Protein AF-A0A7J9Y4W7-F1 (afdb_monomer)

Solvent-accessible surface area (backbone atoms only — not comparable to full-atom values): 13063 Å² total; per-residue (Å²): 140,79,85,78,78,77,80,88,77,82,80,76,48,41,78,74,40,78,48,77,46,80,39,96,91,46,51,30,34,43,34,32,20,24,47,71,90,78,91,45,65,48,64,64,36,58,52,50,50,68,47,46,53,70,55,62,77,76,51,49,23,34,38,35,28,45,68,55,55,28,33,27,68,57,57,50,42,61,42,86,77,53,83,62,46,74,62,24,55,53,55,9,74,73,47,72,57,63,87,91,45,57,64,42,40,46,32,49,54,28,30,51,32,37,72,72,61,32,66,71,45,43,51,52,8,53,49,39,31,62,65,30,45,85,75,72,45,77,62,34,32,46,69,61,50,29,61,70,56,67,50,46,43,60,64,41,91,91,38,64,61,26,34,37,57,60,76,50,59,67,57,31,40,54,49,22,45,53,34,18,67,73,61,75,45,19,20,30,32,35,46,71,38,96,89,46,67,48,70,54,30,64,20,82,89,35,73,54,64,67,58,54,49,47,75,42,52,87,27,84,41,66,70,80,88,59,37,23,59,32,33,40,37,31,77,108

Mean predicted aligned error: 6.15 Å

Nearest PDB structures (foldseek):
  8g8p-assembly1_AAA  TM=5.430E-01  e=2.873E-06  Archaeoglobus fulgidus DSM 4304
  4rth-assembly1_A  TM=5.241E-01  e=1.338E+00  Zea mays
  9dt6-assembly3_E  TM=4.285E-01  e=8.604E-01  Klebsiella pneumoniae
  4u4j-assembly1_A  TM=7.052E-01  e=2.676E+00  Salmonella enterica subsp. enterica serovar Typhimurium str. LT2
  4u59-assembly1_A  TM=4.525E-01  e=1.833E+00  Salmonella enterica subsp. enterica serovar Typhimurium

Radius of gyration: 18.98 Å; Cα contacts (8 Å, |Δi|>4): 425; chains: 1; bounding box: 51×40×49 Å

Foldseek 3Di:
DDPPPDDDDDDAKDFPDWDWDQFPNFIKTKTFMFGDDQQAAAQVLVVCCSHCPCVVVVAFAKEFEQQCVCRNHRVKDQLVPQDQDPVLCVLLCVDDADPPRSFSVPSSLSSQLCVVQHDVLQVQLSVQQVVCVVVVDPDSNCVSSDQQRVVKDACDPPRNSMIRGGDDLVRQQVSQQVSCVSNVGKYWHWHADQVFIDTSDIYPPHDDRVVVRRVCVNPQCDDDPSRRRMIGMDTD

pLDDT: mean 88.33, std 13.96, range [31.05, 98.62]

Structure (mmCIF, N/CA/C/O backbone):
data_AF-A0A7J9Y4W7-F1
#
_entry.id   AF-A0A7J9Y4W7-F1
#
loop_
_atom_site.group_PDB
_atom_site.id
_atom_site.type_symbol
_atom_site.label_atom_id
_atom_site.label_alt_id
_atom_site.label_comp_id
_atom_site.label_asym_id
_atom_site.label_entity_id
_atom_site.label_seq_id
_atom_site.pdbx_PDB_ins_code
_atom_site.Cartn_x
_atom_site.Cartn_y
_atom_site.Cartn_z
_atom_site.occupancy
_atom_site.B_iso_or_equiv
_atom_site.auth_seq_id
_atom_site.auth_comp_id
_atom_site.auth_asym_id
_atom_site.auth_atom_id
_atom_site.pdbx_PDB_model_num
ATOM 1 N N . MET A 1 1 ? -6.803 -25.682 -16.585 1.00 33.66 1 MET A N 1
ATOM 2 C CA . MET A 1 1 ? -7.891 -25.134 -15.754 1.00 33.66 1 MET A CA 1
ATOM 3 C C . MET A 1 1 ? -7.820 -25.874 -14.433 1.00 33.66 1 MET A C 1
ATOM 5 O O . MET A 1 1 ? -8.354 -26.967 -14.345 1.00 33.66 1 MET A O 1
ATOM 9 N N . ALA A 1 2 ? -7.020 -25.380 -13.490 1.00 31.05 2 ALA A N 1
ATOM 10 C CA . ALA A 1 2 ? -6.957 -25.942 -12.146 1.00 31.05 2 ALA A CA 1
ATOM 11 C C . ALA A 1 2 ? -7.699 -24.960 -11.241 1.00 31.05 2 ALA A C 1
ATOM 13 O O . ALA A 1 2 ? -7.221 -23.848 -11.031 1.00 31.05 2 ALA A O 1
ATOM 14 N N . GLU A 1 3 ? -8.896 -25.344 -10.802 1.00 37.50 3 GLU A N 1
ATOM 15 C CA . GLU A 1 3 ? -9.561 -24.714 -9.665 1.00 37.50 3 GLU A CA 1
ATOM 16 C C . GLU A 1 3 ? -8.629 -24.849 -8.462 1.00 37.50 3 GLU A C 1
ATOM 18 O O . GLU A 1 3 ? -8.345 -25.953 -7.999 1.00 37.50 3 GLU A O 1
ATOM 23 N N . GLN A 1 4 ? -8.098 -23.724 -7.987 1.00 33.16 4 GLN A N 1
ATOM 24 C CA . GLN A 1 4 ? -7.500 -23.671 -6.664 1.00 33.16 4 GLN A CA 1
ATOM 25 C C . GLN A 1 4 ? -8.647 -23.595 -5.662 1.00 33.16 4 GLN A C 1
ATOM 27 O O . GLN A 1 4 ? -9.209 -22.532 -5.409 1.00 33.16 4 GLN A O 1
ATOM 32 N N . THR A 1 5 ? -9.020 -24.755 -5.133 1.00 39.03 5 THR A N 1
ATOM 33 C CA . THR A 1 5 ? -9.876 -24.877 -3.958 1.00 39.03 5 THR A CA 1
ATOM 34 C C . THR A 1 5 ? -9.147 -24.225 -2.787 1.00 39.03 5 THR A C 1
ATOM 36 O O . THR A 1 5 ? -8.178 -24.779 -2.273 1.00 39.03 5 THR A O 1
ATOM 39 N N . VAL A 1 6 ? -9.571 -23.021 -2.399 1.00 41.47 6 VAL A N 1
ATOM 40 C CA . VAL A 1 6 ? -9.067 -22.363 -1.192 1.00 41.47 6 VAL A CA 1
ATOM 41 C C . VAL A 1 6 ? -9.741 -23.024 0.005 1.00 41.47 6 VAL A C 1
ATOM 43 O O . VAL A 1 6 ? -10.939 -22.873 0.242 1.00 41.47 6 VAL A O 1
ATOM 46 N N . GLU A 1 7 ? -8.941 -23.815 0.705 1.00 34.06 7 GLU A N 1
ATOM 47 C CA . GLU A 1 7 ? -9.205 -24.430 1.998 1.00 34.06 7 GLU A CA 1
ATOM 48 C C . GLU A 1 7 ? -9.687 -23.365 3.002 1.00 34.06 7 GLU A C 1
ATOM 50 O O . GLU A 1 7 ? -8.986 -22.395 3.292 1.00 34.06 7 GLU A O 1
ATOM 55 N N . GLN A 1 8 ? -10.924 -23.505 3.488 1.00 37.44 8 GLN A N 1
ATOM 56 C CA . GLN A 1 8 ? -11.475 -22.649 4.540 1.00 37.44 8 GLN A CA 1
ATOM 57 C C . GLN A 1 8 ? -10.869 -23.050 5.891 1.00 37.44 8 GLN A C 1
ATOM 59 O O . GLN A 1 8 ? -11.115 -24.153 6.375 1.00 37.44 8 GLN A O 1
ATOM 64 N N . ALA A 1 9 ? -10.117 -22.136 6.505 1.00 38.88 9 ALA A N 1
ATOM 65 C CA . ALA A 1 9 ? -9.562 -22.247 7.858 1.00 38.88 9 ALA A CA 1
ATOM 66 C C . ALA A 1 9 ? -9.968 -21.001 8.702 1.00 38.88 9 ALA A C 1
ATOM 68 O O . ALA A 1 9 ? -10.483 -20.038 8.130 1.00 38.88 9 ALA A O 1
ATOM 69 N N . PRO A 1 10 ? -9.843 -21.040 10.045 1.00 43.59 10 PRO A N 1
ATOM 70 C CA . PRO A 1 10 ? -10.876 -20.725 11.043 1.00 43.59 10 PRO A CA 1
ATOM 71 C C . PRO A 1 10 ? -11.004 -19.224 11.399 1.00 43.59 10 PRO A C 1
ATOM 73 O O . PRO A 1 10 ? -10.082 -18.460 11.157 1.00 43.59 10 PRO A O 1
ATOM 76 N N . ASP A 1 11 ? -12.161 -18.835 11.959 1.00 51.28 11 ASP A N 1
ATOM 77 C CA . ASP A 1 11 ? -12.545 -17.536 12.564 1.00 51.28 11 ASP A CA 1
ATOM 78 C C . ASP A 1 11 ? -12.019 -16.249 11.887 1.00 51.28 11 ASP A C 1
ATOM 80 O O . ASP A 1 11 ? -10.907 -15.777 12.092 1.00 51.28 11 ASP A O 1
ATOM 84 N N . LYS A 1 12 ? -12.889 -15.656 11.055 1.00 76.25 12 LYS A N 1
ATOM 85 C CA . LYS A 1 12 ? -12.560 -14.732 9.953 1.00 76.25 12 LYS A CA 1
ATOM 86 C C . LYS A 1 12 ? -11.868 -13.408 10.311 1.00 76.25 12 LYS A C 1
ATOM 88 O O . LYS A 1 12 ? -11.383 -12.773 9.385 1.00 76.25 12 LYS A O 1
ATOM 93 N N . TYR A 1 13 ? -11.847 -12.954 11.559 1.00 88.06 13 TYR A N 1
ATOM 94 C CA . TYR A 1 13 ? -11.219 -11.688 11.961 1.00 88.06 13 TYR A CA 1
ATOM 95 C C . TYR A 1 13 ? -10.844 -11.749 13.446 1.00 88.06 13 TYR A C 1
ATOM 97 O O . TYR A 1 13 ? -11.665 -12.168 14.259 1.00 88.06 13 TYR A O 1
ATOM 105 N N . GLU A 1 14 ? -9.640 -11.309 13.811 1.00 90.81 14 GLU A N 1
ATOM 106 C CA . GLU A 1 14 ? -9.152 -11.331 15.199 1.00 90.81 14 GLU A CA 1
ATOM 107 C C . GLU A 1 14 ? -8.424 -10.025 15.532 1.00 90.81 14 GLU A C 1
ATOM 109 O O . GLU A 1 14 ? -7.560 -9.589 14.774 1.00 90.81 14 GLU A O 1
ATOM 114 N N . ILE A 1 15 ? -8.724 -9.401 16.675 1.00 91.50 15 ILE A N 1
ATOM 115 C CA . ILE A 1 15 ? -7.919 -8.276 17.173 1.00 91.50 15 ILE A CA 1
ATOM 116 C C . ILE A 1 15 ? -6.582 -8.836 17.666 1.00 91.50 15 ILE A C 1
ATOM 118 O O . ILE A 1 15 ? -6.502 -9.432 18.736 1.00 91.50 15 ILE A O 1
ATOM 122 N N . ALA A 1 16 ? -5.530 -8.636 16.877 1.00 90.00 16 ALA A N 1
ATOM 123 C CA . ALA A 1 16 ? -4.189 -9.140 17.164 1.00 90.00 16 ALA A CA 1
ATOM 124 C C . ALA A 1 16 ? -3.388 -8.208 18.082 1.00 90.00 16 ALA A C 1
ATOM 126 O O . ALA A 1 16 ? -2.464 -8.646 18.766 1.00 90.00 16 ALA A O 1
ATOM 127 N N . LEU A 1 17 ? -3.719 -6.916 18.083 1.00 90.62 17 LEU A N 1
ATOM 128 C CA . LEU A 1 17 ? -3.085 -5.914 18.930 1.00 90.62 17 LEU A CA 1
ATOM 129 C C . LEU A 1 17 ? -4.121 -4.872 19.324 1.00 90.62 17 LEU A C 1
ATOM 131 O O . LEU A 1 17 ? -4.858 -4.378 18.473 1.00 90.62 17 LEU A O 1
ATOM 135 N N . HIS A 1 18 ? -4.130 -4.505 20.599 1.00 93.50 18 HIS A N 1
ATOM 136 C CA . HIS A 1 18 ? -4.909 -3.393 21.122 1.00 93.50 18 HIS A CA 1
ATOM 137 C C . HIS A 1 18 ? -4.104 -2.741 22.233 1.00 93.50 18 HIS A C 1
ATOM 139 O O . HIS A 1 18 ? -4.002 -3.274 23.335 1.00 93.50 18 HIS A O 1
ATOM 145 N N . GLU A 1 19 ? -3.483 -1.609 21.934 1.00 94.31 19 GLU A N 1
ATOM 146 C CA . GLU A 1 19 ? -2.585 -0.964 22.884 1.00 94.31 19 GLU A CA 1
ATOM 147 C C . GLU A 1 19 ? -2.593 0.551 22.755 1.00 94.31 19 GLU A C 1
ATOM 149 O O . GLU A 1 19 ? -3.051 1.123 21.761 1.00 94.31 19 GLU A O 1
ATOM 154 N N . THR A 1 20 ? -2.041 1.179 23.783 1.00 95.31 20 THR A N 1
ATOM 155 C CA . THR A 1 20 ? -1.810 2.612 23.840 1.00 95.31 20 THR A CA 1
ATOM 156 C C . THR A 1 20 ? -0.328 2.888 23.622 1.00 95.31 20 THR A C 1
ATOM 158 O O . THR A 1 20 ? 0.523 2.312 24.298 1.00 95.31 20 THR A O 1
ATOM 161 N N . VAL A 1 21 ? -0.014 3.791 22.698 1.00 93.81 21 VAL A N 1
ATOM 162 C CA . VAL A 1 21 ? 1.345 4.201 22.353 1.00 93.81 21 VAL A CA 1
ATOM 163 C C . VAL A 1 21 ? 1.522 5.703 22.527 1.00 93.81 21 VAL A C 1
ATOM 165 O O . VAL A 1 21 ? 0.658 6.504 22.174 1.00 93.81 21 VAL A O 1
ATOM 168 N N . THR A 1 22 ? 2.687 6.097 23.035 1.00 94.31 22 THR A N 1
ATOM 169 C CA . THR A 1 22 ? 3.109 7.500 23.070 1.00 94.31 22 THR A CA 1
ATOM 170 C C . THR A 1 22 ? 4.036 7.773 21.890 1.00 94.31 22 THR A C 1
ATOM 172 O O . THR A 1 22 ? 5.110 7.170 21.773 1.00 94.31 22 THR A O 1
ATOM 175 N N . ARG A 1 23 ? 3.615 8.666 20.993 1.00 89.94 23 ARG A N 1
ATOM 176 C CA . ARG A 1 23 ? 4.317 9.022 19.749 1.00 89.94 23 ARG A CA 1
ATOM 177 C C . ARG A 1 23 ? 4.089 10.499 19.441 1.00 89.94 23 ARG A C 1
ATOM 179 O O . ARG A 1 23 ? 3.036 11.034 19.756 1.00 89.94 23 ARG A O 1
ATOM 186 N N . GLY A 1 24 ? 5.085 11.193 18.887 1.00 74.88 24 GLY A N 1
ATOM 187 C CA . GLY A 1 24 ? 4.927 12.599 18.471 1.00 74.88 24 GLY A CA 1
ATOM 188 C C . GLY A 1 24 ? 4.475 13.584 19.567 1.00 74.88 24 GLY A C 1
ATOM 189 O O . GLY A 1 24 ? 3.959 14.648 19.245 1.00 74.88 24 GLY A O 1
ATOM 190 N N . GLY A 1 25 ? 4.639 13.246 20.853 1.00 82.88 25 GLY A N 1
ATOM 191 C CA . GLY A 1 25 ? 4.158 14.055 21.983 1.00 82.88 25 GLY A CA 1
ATOM 192 C C . GLY A 1 25 ? 2.676 13.867 22.342 1.00 82.88 25 GLY A C 1
ATOM 193 O O . GLY A 1 25 ? 2.190 14.567 23.226 1.00 82.88 25 GLY A O 1
ATOM 194 N N . GLY A 1 26 ? 1.974 12.936 21.689 1.00 88.81 26 GLY A N 1
ATOM 195 C CA . GLY A 1 26 ? 0.601 12.542 22.001 1.00 88.81 26 GLY A CA 1
ATOM 196 C C . GLY A 1 26 ? 0.492 11.084 22.446 1.00 88.81 26 GLY A C 1
ATOM 197 O O . GLY A 1 26 ? 1.418 10.287 22.269 1.00 88.81 26 GLY A O 1
ATOM 198 N N . GLU A 1 27 ? -0.658 10.748 23.021 1.00 94.88 27 GLU A N 1
ATOM 199 C CA . GLU A 1 27 ? -1.034 9.385 23.382 1.00 94.88 27 GLU A CA 1
ATOM 200 C C . GLU A 1 27 ? -2.139 8.902 22.439 1.00 94.88 27 GLU A C 1
ATOM 202 O O . GLU A 1 27 ? -3.120 9.606 22.185 1.00 94.88 27 GLU A O 1
ATOM 207 N N . PHE A 1 28 ? -1.941 7.718 21.872 1.00 95.44 28 PHE A N 1
ATOM 208 C CA . PHE A 1 28 ? -2.812 7.156 20.854 1.00 95.44 28 PHE A CA 1
ATOM 209 C C . PHE A 1 28 ? -3.127 5.710 21.173 1.00 95.44 28 PHE A C 1
ATOM 211 O O . PHE A 1 28 ? -2.254 4.963 21.603 1.00 95.44 28 PHE A O 1
ATOM 218 N N . GLN A 1 29 ? -4.341 5.290 20.861 1.00 95.38 29 GLN A N 1
ATOM 219 C CA . GLN A 1 29 ? -4.706 3.890 20.830 1.00 95.38 29 GLN A CA 1
ATOM 220 C C . GLN A 1 29 ? -4.647 3.371 19.397 1.00 95.38 29 GLN A C 1
ATOM 222 O O . GLN A 1 29 ? -5.166 4.008 18.474 1.00 95.38 29 GLN A O 1
ATOM 227 N N . ARG A 1 30 ? -4.040 2.197 19.223 1.00 95.25 30 ARG A N 1
ATOM 228 C CA . ARG A 1 30 ? -4.022 1.470 17.954 1.00 95.25 30 ARG A CA 1
ATOM 229 C C . ARG A 1 30 ? -4.574 0.066 18.132 1.00 95.25 30 ARG A C 1
ATOM 231 O O . ARG A 1 30 ? -4.250 -0.629 19.095 1.00 95.25 30 ARG A O 1
ATOM 238 N N . ILE A 1 31 ? -5.413 -0.325 17.184 1.00 95.81 31 ILE A N 1
ATOM 239 C CA . ILE A 1 31 ? -6.065 -1.627 17.123 1.00 95.81 31 ILE A CA 1
ATOM 240 C C . ILE A 1 31 ? -5.704 -2.244 15.782 1.00 95.81 31 ILE A C 1
ATOM 242 O O . ILE A 1 31 ? -5.967 -1.636 14.746 1.00 95.81 31 ILE A O 1
ATOM 246 N N . MET A 1 32 ? -5.104 -3.429 15.799 1.00 94.94 32 MET A N 1
ATOM 247 C CA . MET A 1 32 ? -4.686 -4.160 14.603 1.00 94.94 32 MET A CA 1
ATOM 248 C C . MET A 1 32 ? -5.539 -5.411 14.473 1.00 94.94 32 MET A C 1
ATOM 250 O O . MET A 1 32 ? -5.634 -6.194 15.421 1.00 94.94 32 MET A O 1
ATOM 254 N N . VAL A 1 33 ? -6.132 -5.621 13.302 1.00 94.44 33 VAL A N 1
ATOM 255 C CA . VAL A 1 33 ? -7.026 -6.755 13.069 1.00 94.44 33 VAL A CA 1
ATOM 256 C C . VAL A 1 33 ? -6.404 -7.694 12.060 1.00 94.44 33 VAL A C 1
ATOM 258 O O . VAL A 1 33 ? -6.120 -7.307 10.926 1.00 94.44 33 VAL A O 1
ATOM 261 N N . LYS A 1 34 ? -6.219 -8.940 12.483 1.00 92.31 34 LYS A N 1
ATOM 262 C CA . LYS A 1 34 ? -5.785 -10.038 11.642 1.00 92.31 34 LYS A CA 1
ATOM 263 C C . LYS A 1 34 ? -6.932 -10.488 10.751 1.00 92.31 34 LYS A C 1
ATOM 265 O O . LYS A 1 34 ? -8.060 -10.649 11.218 1.00 92.31 34 LYS A O 1
ATOM 270 N N . THR A 1 35 ? -6.636 -10.704 9.475 1.00 90.62 35 THR A N 1
ATOM 271 C CA . THR A 1 35 ? -7.616 -11.134 8.473 1.00 90.62 35 THR A CA 1
ATOM 272 C C . THR A 1 35 ? -7.107 -12.345 7.686 1.00 90.62 35 THR A C 1
ATOM 274 O O . THR A 1 35 ? -5.898 -12.558 7.585 1.00 90.62 35 THR A O 1
ATOM 277 N N . PRO A 1 36 ? -8.004 -13.101 7.034 1.00 87.56 36 PRO A N 1
ATOM 278 C CA . PRO A 1 36 ? -7.655 -13.993 5.945 1.00 87.56 36 PRO A CA 1
ATOM 279 C C . PRO A 1 36 ? -6.971 -13.246 4.801 1.00 87.56 36 PRO A C 1
ATOM 281 O O . PRO A 1 36 ? -7.087 -12.023 4.661 1.00 87.56 36 PRO A O 1
ATOM 284 N N . TRP A 1 37 ? -6.308 -14.006 3.935 1.00 86.50 37 TRP A N 1
ATOM 285 C CA . TRP A 1 37 ? -5.801 -13.484 2.676 1.00 86.50 37 TRP A CA 1
ATOM 286 C C . TRP A 1 37 ? -6.946 -13.188 1.710 1.00 86.50 37 TRP A C 1
ATOM 288 O O . TRP A 1 37 ? -7.825 -14.019 1.484 1.00 86.50 37 TRP A O 1
ATOM 298 N N . PHE A 1 38 ? -6.894 -12.014 1.090 1.00 88.25 38 PHE A N 1
ATOM 299 C CA . PHE A 1 38 ? -7.812 -11.628 0.027 1.00 88.25 38 PHE A CA 1
ATOM 300 C C . PHE A 1 38 ? -7.152 -11.911 -1.317 1.00 88.25 38 PHE A C 1
ATOM 302 O O . PHE A 1 38 ? -6.003 -11.542 -1.520 1.00 88.25 38 PHE A O 1
ATOM 309 N N . THR A 1 39 ? -7.859 -12.553 -2.243 1.00 85.75 39 THR A N 1
ATOM 310 C CA . THR A 1 39 ? -7.318 -12.919 -3.568 1.00 85.75 39 THR A CA 1
ATOM 311 C C . THR A 1 39 ? -8.054 -12.249 -4.725 1.00 85.75 39 THR A C 1
ATOM 313 O O . THR A 1 39 ? -7.726 -12.479 -5.887 1.00 85.75 39 THR A O 1
ATOM 316 N N . GLY A 1 40 ? -9.027 -11.389 -4.429 1.00 89.19 40 GLY A N 1
ATOM 317 C CA . GLY A 1 40 ? -9.808 -10.691 -5.438 1.00 89.19 40 GLY A CA 1
ATOM 318 C C . GLY A 1 40 ? -10.636 -9.545 -4.862 1.00 89.19 40 GLY A C 1
ATOM 319 O O . GLY A 1 40 ? -10.489 -9.209 -3.682 1.00 89.19 40 GLY A O 1
ATOM 320 N N . PRO A 1 41 ? -11.501 -8.946 -5.698 1.00 93.88 41 PRO A N 1
ATOM 321 C CA . PRO A 1 41 ? -12.357 -7.846 -5.286 1.00 93.88 41 PRO A CA 1
ATOM 322 C C . PRO A 1 41 ? -13.220 -8.207 -4.071 1.00 93.88 41 PRO A C 1
ATOM 324 O O . PRO A 1 41 ? -13.797 -9.292 -4.015 1.00 93.88 41 PRO A O 1
ATOM 327 N N . THR A 1 42 ? -13.321 -7.289 -3.113 1.00 94.25 42 THR A N 1
ATOM 328 C CA . THR A 1 42 ? -14.095 -7.437 -1.875 1.00 94.25 42 THR A CA 1
ATOM 329 C C . THR A 1 42 ? -14.656 -6.083 -1.446 1.00 94.25 42 THR A C 1
ATOM 331 O O . THR A 1 42 ? -14.074 -5.044 -1.762 1.00 94.25 42 THR A O 1
ATOM 334 N N . ASP A 1 43 ? -15.758 -6.071 -0.694 1.00 96.06 43 ASP A N 1
ATOM 335 C CA . ASP A 1 43 ? -16.252 -4.830 -0.098 1.00 96.06 43 ASP A CA 1
ATOM 336 C C . ASP A 1 43 ? -15.369 -4.439 1.097 1.00 96.06 43 ASP A C 1
ATOM 338 O O . ASP A 1 43 ? -15.376 -5.080 2.147 1.00 96.06 43 ASP A O 1
ATOM 342 N N . LEU A 1 44 ? -14.572 -3.384 0.924 1.00 97.44 44 LEU A N 1
ATOM 343 C CA . LEU A 1 44 ? -13.651 -2.898 1.950 1.00 97.44 44 LEU A CA 1
ATOM 344 C C . LEU A 1 44 ? -14.372 -2.344 3.191 1.00 97.44 44 LEU A C 1
ATOM 346 O O . LEU A 1 44 ? -13.816 -2.410 4.287 1.00 97.44 44 LEU A O 1
ATOM 350 N N . ALA A 1 45 ? -15.592 -1.817 3.044 1.00 97.56 45 ALA A N 1
ATOM 351 C CA . ALA A 1 45 ? -16.381 -1.352 4.180 1.00 97.56 45 ALA A CA 1
ATOM 352 C C . ALA A 1 45 ? -16.885 -2.540 5.004 1.00 97.56 45 ALA A C 1
ATOM 354 O O . ALA A 1 45 ? -16.805 -2.506 6.229 1.00 97.56 45 ALA A O 1
ATOM 355 N N . GLU A 1 46 ? -17.318 -3.619 4.345 1.00 96.06 46 GLU A N 1
ATOM 356 C CA . GLU A 1 46 ? -17.687 -4.866 5.025 1.00 96.06 46 GLU A CA 1
ATOM 357 C C . GLU A 1 46 ? -16.481 -5.489 5.746 1.00 96.06 46 GLU A C 1
ATOM 359 O O . GLU A 1 46 ? -16.597 -5.915 6.893 1.00 96.06 46 GLU A O 1
ATOM 364 N N . VAL A 1 47 ? -15.300 -5.479 5.118 1.00 95.94 47 VAL A N 1
ATOM 365 C CA . VAL A 1 47 ? -14.050 -5.957 5.732 1.00 95.94 47 VAL A CA 1
ATOM 366 C C . VAL A 1 47 ? -13.729 -5.190 7.019 1.00 95.94 47 VAL A C 1
ATOM 368 O O . VAL A 1 47 ? -13.439 -5.813 8.040 1.00 95.94 47 VAL A O 1
ATOM 371 N N . LEU A 1 48 ? -13.810 -3.856 6.996 1.00 97.19 48 LEU A N 1
ATOM 372 C CA . LEU A 1 48 ? -13.604 -3.029 8.189 1.00 97.19 48 LEU A CA 1
ATOM 373 C C . LEU A 1 48 ? -14.695 -3.250 9.240 1.00 97.19 48 LEU A C 1
ATOM 375 O O . LEU A 1 48 ? -14.381 -3.366 10.421 1.00 97.19 48 LEU A O 1
ATOM 379 N N . GLN A 1 49 ? -15.959 -3.346 8.830 1.00 96.12 49 GLN A N 1
ATOM 380 C CA . GLN A 1 49 ? -17.083 -3.562 9.741 1.00 96.12 49 GLN A CA 1
ATOM 381 C C . GLN A 1 49 ? -16.986 -4.912 10.463 1.00 96.12 49 GLN A C 1
ATOM 383 O O . GLN A 1 49 ? -17.217 -4.969 11.672 1.00 96.12 49 GLN A O 1
ATOM 388 N N . ASN A 1 50 ? -16.623 -5.973 9.740 1.00 94.50 50 ASN A N 1
ATOM 389 C CA . ASN A 1 50 ? -16.425 -7.312 10.291 1.00 94.50 50 ASN A CA 1
ATOM 390 C C . ASN A 1 50 ? -15.196 -7.377 11.202 1.00 94.50 50 ASN A C 1
ATOM 392 O O . ASN A 1 50 ? -15.226 -8.071 12.214 1.00 94.50 50 ASN A O 1
ATOM 396 N N . GLY A 1 51 ? -14.127 -6.658 10.849 1.00 94.56 51 GLY A N 1
ATOM 397 C CA . GLY A 1 51 ? -12.881 -6.665 11.605 1.00 94.56 51 GLY A CA 1
ATOM 398 C C . GLY A 1 51 ? -12.894 -5.813 12.872 1.00 94.56 51 GLY A C 1
ATOM 399 O O . GLY A 1 51 ? -12.310 -6.204 13.877 1.00 94.56 51 GLY A O 1
ATOM 400 N N . LEU A 1 52 ? -13.541 -4.647 12.830 1.00 95.44 52 LEU A N 1
ATOM 401 C CA . LEU A 1 52 ? -13.499 -3.662 13.916 1.00 95.44 52 LEU A CA 1
ATOM 402 C C . LEU A 1 52 ? -14.761 -3.657 14.781 1.00 95.44 52 LEU A C 1
ATOM 404 O O . LEU A 1 52 ? -14.688 -3.252 15.938 1.00 95.44 52 LEU A O 1
ATOM 408 N N . GLY A 1 53 ? -15.909 -4.101 14.259 1.00 92.25 53 GLY A N 1
ATOM 409 C CA . GLY A 1 53 ? -17.138 -4.259 15.038 1.00 92.25 53 GLY A CA 1
ATOM 410 C C . GLY A 1 53 ? -17.488 -3.030 15.888 1.00 92.25 53 GLY 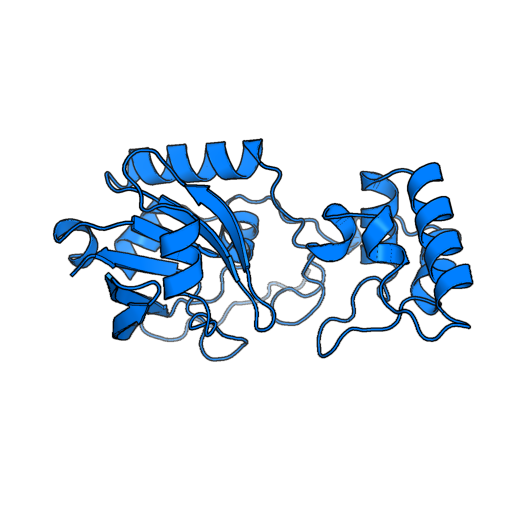A C 1
ATOM 411 O O . GLY A 1 53 ? -17.716 -1.938 15.364 1.00 92.25 53 GLY A O 1
ATOM 412 N N . ASP A 1 54 ? -17.531 -3.216 17.210 1.00 91.38 54 ASP A N 1
ATOM 413 C CA . ASP A 1 54 ? -17.879 -2.170 18.178 1.00 91.38 54 ASP A CA 1
ATOM 414 C C . ASP A 1 54 ? -16.804 -1.085 18.347 1.00 91.38 54 ASP A C 1
ATOM 416 O O . ASP A 1 54 ? -17.136 0.029 18.755 1.00 91.38 54 ASP A O 1
ATOM 420 N N . GLU A 1 55 ? -15.547 -1.337 17.969 1.00 93.81 55 GLU A N 1
ATOM 421 C CA . GLU A 1 55 ? -14.476 -0.335 18.074 1.00 93.81 55 GLU A CA 1
ATOM 422 C C . GLU A 1 55 ? -14.727 0.881 17.178 1.00 93.81 55 GLU A C 1
ATOM 424 O O . GLU A 1 55 ? -14.343 1.998 17.525 1.00 93.81 55 GLU A O 1
ATOM 429 N N . LEU A 1 56 ? -15.465 0.700 16.077 1.00 93.44 56 LEU A N 1
ATOM 430 C CA . LEU A 1 56 ? -15.913 1.799 15.218 1.00 93.44 56 LEU A CA 1
ATOM 431 C C . LEU A 1 56 ? -16.835 2.777 15.962 1.00 93.44 56 LEU A C 1
ATOM 433 O O . LEU A 1 56 ? -16.781 3.980 15.710 1.00 93.44 56 LEU A O 1
ATOM 437 N N . LYS A 1 57 ? -17.654 2.292 16.910 1.00 88.88 57 LYS A N 1
ATOM 438 C CA . LYS A 1 57 ? -18.587 3.130 17.691 1.00 88.88 57 LYS A CA 1
ATOM 439 C C . LYS A 1 57 ? -17.862 4.013 18.696 1.00 88.88 57 LYS A C 1
ATOM 441 O O . LYS A 1 57 ? -18.332 5.106 19.000 1.00 88.88 57 LYS A O 1
ATOM 446 N N . ALA A 1 58 ? -16.727 3.544 19.205 1.00 88.69 58 ALA A N 1
ATOM 447 C CA . ALA A 1 58 ? -15.880 4.310 20.107 1.00 88.69 58 ALA A CA 1
ATOM 448 C C . ALA A 1 58 ? -15.065 5.401 19.374 1.00 88.69 58 ALA A C 1
ATOM 450 O O . ALA A 1 58 ? -14.384 6.198 20.017 1.00 88.69 58 ALA A O 1
ATOM 451 N N . GLY A 1 59 ? -15.194 5.491 18.045 1.00 93.06 59 GLY A N 1
ATOM 452 C CA . GLY A 1 59 ? -14.618 6.547 17.220 1.00 93.06 59 GLY A CA 1
ATOM 453 C C . GLY A 1 59 ? -13.138 6.333 16.913 1.00 93.06 59 GLY A C 1
ATOM 454 O O . GLY A 1 59 ? -12.471 5.485 17.504 1.00 93.06 59 GLY A O 1
ATOM 455 N N . GLY A 1 60 ? -12.625 7.113 15.962 1.00 95.81 60 GLY A N 1
ATOM 456 C CA . GLY A 1 60 ? -11.257 7.005 15.463 1.00 95.81 60 GLY A CA 1
ATOM 457 C C . GLY A 1 60 ? -11.188 7.089 13.943 1.00 95.81 60 GLY A C 1
ATOM 458 O O . GLY A 1 60 ? -12.161 7.427 13.276 1.00 95.81 60 GLY A O 1
ATOM 459 N N . THR A 1 61 ? -10.015 6.787 13.401 1.00 98.38 61 THR A N 1
ATOM 460 C CA . THR A 1 61 ? -9.759 6.618 11.970 1.00 98.38 61 THR A CA 1
ATOM 461 C C . THR A 1 61 ? -9.440 5.156 11.712 1.00 98.38 61 THR A C 1
ATOM 463 O O . THR A 1 61 ? -8.421 4.648 12.180 1.00 98.38 61 THR A O 1
ATOM 466 N N . ALA A 1 62 ? -10.314 4.470 10.981 1.00 98.38 62 ALA A N 1
ATOM 467 C CA . ALA A 1 62 ? -10.014 3.143 10.469 1.00 98.38 62 ALA A CA 1
ATOM 468 C C . ALA A 1 62 ? -8.926 3.245 9.392 1.00 98.38 62 ALA A C 1
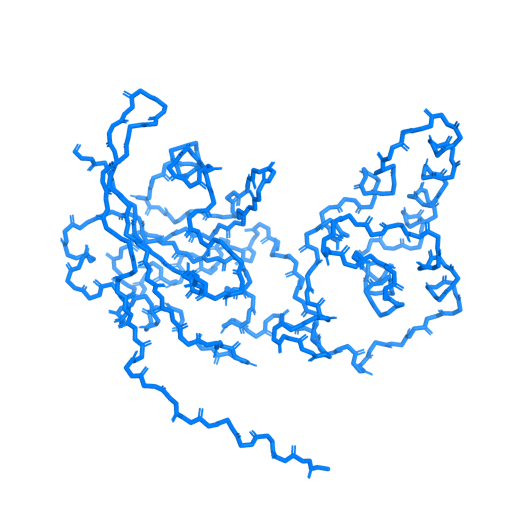ATOM 470 O O . ALA A 1 62 ? -8.812 4.262 8.708 1.00 98.38 62 ALA A O 1
ATOM 471 N N . PHE A 1 63 ? -8.129 2.204 9.199 1.00 98.25 63 PHE A N 1
ATOM 472 C CA . PHE A 1 63 ? -7.156 2.169 8.113 1.00 98.25 63 PHE A CA 1
ATOM 473 C C . PHE A 1 63 ? -7.148 0.828 7.390 1.00 98.25 63 PHE A C 1
ATOM 475 O O . PHE A 1 63 ? -7.513 -0.208 7.944 1.00 98.25 63 PHE A O 1
ATOM 482 N N . ILE A 1 64 ? -6.705 0.877 6.136 1.00 97.50 64 ILE A N 1
ATOM 483 C CA . ILE A 1 64 ? -6.508 -0.271 5.254 1.00 97.50 64 ILE A CA 1
ATOM 484 C C . ILE A 1 64 ? -5.111 -0.152 4.639 1.00 97.50 64 ILE A C 1
ATOM 486 O O . ILE A 1 64 ? -4.734 0.916 4.149 1.00 97.50 64 ILE A O 1
ATOM 490 N N . CYS A 1 65 ? -4.341 -1.237 4.606 1.00 95.31 65 CYS A N 1
ATOM 491 C CA . CYS A 1 65 ? -3.103 -1.273 3.834 1.00 95.31 65 CYS A CA 1
ATOM 492 C C . CYS A 1 65 ? -3.372 -1.071 2.341 1.00 95.31 65 CYS A C 1
ATOM 494 O O . CYS A 1 65 ? -4.319 -1.629 1.783 1.00 95.31 65 CYS A O 1
ATOM 496 N N . GLU A 1 66 ? -2.464 -0.396 1.645 1.00 95.31 66 GLU A N 1
ATOM 497 C CA . GLU A 1 66 ? -2.569 -0.180 0.204 1.00 95.31 66 GLU A CA 1
ATOM 498 C C . GLU A 1 66 ? -2.714 -1.489 -0.580 1.00 95.31 66 GLU A C 1
ATOM 500 O O . GLU A 1 66 ? -3.545 -1.559 -1.481 1.00 95.31 66 GLU A O 1
ATOM 505 N N . LYS A 1 67 ? -1.984 -2.550 -0.211 1.00 92.62 67 LYS A N 1
ATOM 506 C CA . LYS A 1 67 ? -2.088 -3.857 -0.886 1.00 92.62 67 LYS A CA 1
ATOM 507 C C . LYS A 1 67 ? -3.516 -4.404 -0.848 1.00 92.62 67 LYS A C 1
ATOM 509 O O . LYS A 1 67 ? -4.037 -4.823 -1.879 1.00 92.62 67 LYS A O 1
ATOM 514 N N . LEU A 1 68 ? -4.164 -4.350 0.317 1.00 94.62 68 LEU A N 1
ATOM 515 C CA . LEU A 1 68 ? -5.556 -4.771 0.466 1.00 94.62 68 LEU A CA 1
ATOM 516 C C . LEU A 1 68 ? -6.496 -3.841 -0.307 1.00 94.62 68 LEU A C 1
ATOM 518 O O . LEU A 1 68 ? -7.397 -4.324 -0.985 1.00 94.62 68 LEU A O 1
ATOM 522 N N . ALA A 1 69 ? -6.258 -2.529 -0.293 1.00 97.25 69 ALA A N 1
ATOM 523 C CA . ALA A 1 69 ? -7.043 -1.594 -1.094 1.00 97.25 69 ALA A CA 1
ATOM 524 C C . ALA A 1 69 ? -6.936 -1.890 -2.606 1.00 97.25 69 ALA A C 1
ATOM 526 O O . ALA A 1 69 ? -7.943 -1.860 -3.314 1.00 97.25 69 ALA A O 1
ATOM 527 N N . VAL A 1 70 ? -5.747 -2.235 -3.111 1.00 97.00 70 VAL A N 1
ATOM 528 C CA . VAL A 1 70 ? -5.513 -2.615 -4.517 1.00 97.00 70 VAL A CA 1
ATOM 529 C C . VAL A 1 70 ? -6.226 -3.922 -4.868 1.00 97.00 70 VAL A C 1
ATOM 531 O O . VAL A 1 70 ? -6.928 -3.976 -5.880 1.00 97.00 70 VAL A O 1
ATOM 534 N N . VAL A 1 71 ? -6.086 -4.955 -4.033 1.00 95.31 71 VAL A N 1
ATOM 535 C CA . VAL A 1 71 ? -6.728 -6.264 -4.241 1.00 95.31 71 VAL A CA 1
ATOM 536 C C . VAL A 1 71 ? -8.246 -6.149 -4.159 1.00 95.31 71 VAL A C 1
ATOM 538 O O . VAL A 1 71 ? -8.946 -6.516 -5.103 1.00 95.31 71 VAL A O 1
ATOM 541 N N . GLY A 1 72 ? -8.754 -5.571 -3.072 1.00 95.75 72 GLY A N 1
ATOM 542 C CA . GLY A 1 72 ? -10.185 -5.483 -2.805 1.00 95.75 72 GLY A CA 1
ATOM 543 C C . GLY A 1 72 ? -10.940 -4.625 -3.811 1.00 95.75 72 GLY A C 1
ATOM 544 O O . GLY A 1 72 ? -12.113 -4.865 -4.067 1.00 95.75 72 GLY A O 1
ATOM 545 N N . THR A 1 73 ? -10.263 -3.693 -4.476 1.00 96.69 73 THR A N 1
ATOM 546 C CA . THR A 1 73 ? -10.886 -2.883 -5.528 1.00 96.69 73 THR A CA 1
ATOM 547 C C . THR A 1 73 ? -10.618 -3.381 -6.947 1.00 96.69 73 THR A C 1
ATOM 549 O O . THR A 1 73 ? -10.942 -2.691 -7.913 1.00 96.69 73 THR A O 1
ATOM 552 N N . GLY A 1 74 ? -10.021 -4.568 -7.100 1.00 95.25 74 GLY A N 1
ATOM 553 C CA . GLY A 1 74 ? -9.774 -5.181 -8.406 1.00 95.25 74 GLY A CA 1
ATOM 554 C C . GLY A 1 74 ? -8.755 -4.434 -9.268 1.00 95.25 74 GLY A C 1
ATOM 555 O O . GLY A 1 74 ? -8.801 -4.525 -10.492 1.00 95.25 74 GLY A O 1
ATOM 556 N N . ARG A 1 75 ? -7.832 -3.684 -8.652 1.00 95.50 75 ARG A N 1
ATOM 557 C CA . ARG A 1 75 ? -6.785 -2.909 -9.346 1.00 95.50 75 ARG A CA 1
ATOM 558 C C . ARG A 1 75 ? -5.497 -3.710 -9.587 1.00 95.50 75 ARG A C 1
ATOM 560 O O . ARG A 1 75 ? -4.486 -3.155 -10.018 1.00 95.50 75 ARG A O 1
ATOM 567 N N . THR A 1 76 ? -5.534 -5.012 -9.328 1.00 95.88 76 THR A N 1
ATOM 568 C CA . THR A 1 76 ? -4.446 -5.955 -9.599 1.00 95.88 76 THR A CA 1
ATOM 569 C C . THR A 1 76 ? -4.228 -6.155 -11.097 1.00 95.88 76 THR A C 1
ATOM 571 O O . THR A 1 76 ? -5.157 -6.020 -11.892 1.00 95.88 76 THR A O 1
ATOM 574 N N . VAL A 1 77 ? -3.022 -6.554 -11.496 1.00 95.88 77 VAL A N 1
ATOM 575 C CA . VAL A 1 77 ? -2.714 -6.894 -12.893 1.00 95.88 77 VAL A CA 1
ATOM 576 C C . VAL A 1 77 ? -2.196 -8.322 -12.970 1.00 95.88 77 VAL A C 1
ATOM 578 O O . VAL A 1 77 ? -1.188 -8.646 -12.349 1.00 95.88 77 VAL A O 1
ATOM 581 N N . ASP A 1 78 ? -2.859 -9.165 -13.761 1.00 95.69 78 ASP A N 1
ATOM 582 C CA . ASP A 1 78 ? -2.380 -10.518 -14.054 1.00 95.69 78 ASP A CA 1
ATOM 583 C C . ASP A 1 78 ? -1.082 -10.434 -14.864 1.00 95.69 78 ASP A C 1
ATOM 585 O O . ASP A 1 78 ? -1.054 -9.920 -15.991 1.00 95.69 78 ASP A O 1
ATOM 589 N N . ALA A 1 79 ? 0.004 -10.942 -14.287 1.00 94.50 79 ALA A N 1
ATOM 590 C CA . ALA A 1 79 ? 1.324 -10.881 -14.889 1.00 94.50 79 ALA A CA 1
ATOM 591 C C . ALA A 1 79 ? 1.421 -11.689 -16.191 1.00 94.50 79 ALA A C 1
ATOM 593 O O . ALA A 1 79 ? 2.208 -11.327 -17.067 1.00 94.50 79 ALA A O 1
ATOM 594 N N . SER A 1 80 ? 0.577 -12.710 -16.375 1.00 94.25 80 SER A N 1
ATOM 595 C CA . SER A 1 80 ? 0.526 -13.518 -17.599 1.00 94.25 80 SER A CA 1
ATOM 596 C C . SER A 1 80 ? 0.101 -12.705 -18.829 1.00 94.25 80 SER A C 1
ATOM 598 O O . SER A 1 80 ? 0.462 -13.029 -19.962 1.00 94.25 80 SER A O 1
ATOM 600 N N . THR A 1 81 ? -0.611 -11.594 -18.617 1.00 96.19 81 THR A N 1
ATOM 601 C CA . THR A 1 81 ? -1.068 -10.700 -19.690 1.00 96.19 81 THR A CA 1
ATOM 602 C C . THR A 1 81 ? 0.030 -9.753 -20.190 1.00 96.19 81 THR A C 1
ATOM 604 O O . THR A 1 81 ? -0.118 -9.098 -21.229 1.00 96.19 81 THR A O 1
ATOM 607 N N . ILE A 1 82 ? 1.162 -9.676 -19.484 1.00 96.25 82 ILE A N 1
ATOM 608 C CA . ILE A 1 82 ? 2.227 -8.715 -19.760 1.00 96.25 82 ILE A CA 1
ATOM 609 C C . ILE A 1 82 ? 3.140 -9.233 -20.868 1.00 96.25 82 ILE A C 1
ATOM 611 O O . ILE A 1 82 ? 3.914 -10.175 -20.712 1.00 96.25 82 ILE A O 1
ATOM 615 N N . LYS A 1 83 ? 3.123 -8.540 -22.008 1.00 96.56 83 LYS A N 1
ATOM 616 C CA . LYS A 1 83 ? 4.015 -8.835 -23.137 1.00 96.56 83 LYS A CA 1
ATOM 617 C C . LYS A 1 83 ? 5.417 -8.284 -22.884 1.00 96.56 83 LYS A C 1
ATOM 619 O O . LYS A 1 83 ? 5.720 -7.139 -23.216 1.00 96.56 83 LYS A O 1
ATOM 624 N N . VAL A 1 84 ? 6.283 -9.112 -22.306 1.00 97.06 84 VAL A N 1
ATOM 625 C CA . VAL A 1 84 ? 7.657 -8.735 -21.948 1.00 97.06 84 VAL A CA 1
ATOM 626 C C . VAL A 1 84 ? 8.539 -8.519 -23.187 1.00 97.06 84 VAL A C 1
ATOM 628 O O . VAL A 1 84 ? 8.797 -9.439 -23.967 1.00 97.06 84 VAL A O 1
ATOM 631 N N . SER A 1 85 ? 9.084 -7.309 -23.332 1.00 96.81 85 SER A N 1
ATOM 632 C CA . SER A 1 85 ? 10.043 -6.959 -24.385 1.00 96.81 85 SER A CA 1
ATOM 633 C C . SER A 1 85 ? 11.452 -7.500 -24.111 1.00 96.81 85 SER A C 1
ATOM 635 O O . SER A 1 85 ? 11.843 -7.773 -22.974 1.00 96.81 85 SER A O 1
ATOM 637 N N . ARG A 1 86 ? 12.279 -7.597 -25.164 1.00 96.56 86 ARG A N 1
ATOM 638 C CA . ARG A 1 86 ? 13.708 -7.943 -25.022 1.00 96.56 86 ARG A CA 1
ATOM 639 C C . ARG A 1 86 ? 14.447 -6.964 -24.109 1.00 96.56 86 ARG A C 1
ATOM 641 O O . ARG A 1 86 ? 15.307 -7.387 -23.344 1.00 96.56 86 ARG A O 1
ATOM 648 N N . PHE A 1 87 ? 14.087 -5.682 -24.173 1.00 94.75 87 PHE A N 1
ATOM 649 C CA . PHE A 1 87 ? 14.675 -4.657 -23.322 1.00 94.75 87 PHE A CA 1
ATOM 650 C C . PHE A 1 87 ? 14.319 -4.873 -21.850 1.00 94.75 87 PHE A C 1
ATOM 652 O O . PHE A 1 87 ? 15.220 -4.862 -21.023 1.00 94.75 87 PHE A O 1
ATOM 659 N N . ALA A 1 88 ? 13.056 -5.166 -21.523 1.00 94.19 88 ALA A N 1
ATOM 660 C CA . ALA A 1 88 ? 12.658 -5.467 -20.146 1.00 94.19 88 ALA A CA 1
ATOM 661 C C . ALA A 1 88 ? 13.422 -6.674 -19.578 1.00 94.19 88 ALA A C 1
ATOM 663 O O . ALA A 1 88 ? 13.966 -6.583 -18.481 1.00 94.19 88 ALA A O 1
ATOM 664 N N . LYS A 1 89 ? 13.562 -7.759 -20.360 1.00 94.06 89 LYS A N 1
ATOM 665 C CA . LYS A 1 89 ? 14.372 -8.939 -19.981 1.00 94.06 89 LYS A CA 1
ATOM 666 C C . LYS A 1 89 ? 15.850 -8.618 -19.781 1.00 94.06 89 LYS A C 1
ATOM 668 O O . LYS A 1 89 ? 16.524 -9.282 -19.000 1.00 94.06 89 LYS A O 1
ATOM 673 N N . PHE A 1 90 ? 16.388 -7.679 -20.554 1.00 92.56 90 PHE A N 1
ATOM 674 C CA . PHE A 1 90 ? 17.772 -7.247 -20.416 1.00 92.56 90 PHE A CA 1
ATOM 675 C C . PHE A 1 90 ? 17.938 -6.377 -19.169 1.00 92.56 90 PHE A C 1
ATOM 677 O O . PHE A 1 90 ? 18.754 -6.698 -18.313 1.00 92.56 90 PHE A O 1
ATOM 684 N N . ALA A 1 91 ? 17.134 -5.322 -19.040 1.00 89.50 91 ALA A N 1
ATOM 685 C CA . ALA A 1 91 ? 17.200 -4.359 -17.949 1.00 89.50 91 ALA A CA 1
ATOM 686 C C . ALA A 1 91 ? 16.971 -5.013 -16.579 1.00 89.50 91 ALA A C 1
ATOM 688 O O . ALA A 1 91 ? 17.677 -4.682 -15.626 1.00 89.50 91 ALA A O 1
ATOM 689 N N . SER A 1 92 ? 16.051 -5.979 -16.488 1.00 89.81 92 SER A N 1
ATOM 690 C CA . SER A 1 92 ? 15.725 -6.654 -15.229 1.00 89.81 92 SER A CA 1
ATOM 691 C C . SER A 1 92 ? 16.925 -7.386 -14.611 1.00 89.81 92 SER A C 1
ATOM 693 O O . SER A 1 92 ? 17.085 -7.379 -13.396 1.00 89.81 92 SER A O 1
ATOM 695 N N . LYS A 1 93 ? 17.858 -7.903 -15.425 1.00 86.69 93 LYS A N 1
ATOM 696 C CA . LYS A 1 93 ? 19.092 -8.568 -14.951 1.00 86.69 93 LYS A CA 1
ATOM 697 C C . LYS A 1 93 ? 20.048 -7.646 -14.193 1.00 86.69 93 LYS A C 1
ATOM 699 O O . LYS A 1 93 ? 20.926 -8.124 -13.479 1.00 86.69 93 LYS A O 1
ATOM 704 N N . TYR A 1 94 ? 19.935 -6.333 -14.389 1.00 81.81 94 TYR A N 1
ATOM 705 C CA . TYR A 1 94 ? 20.846 -5.351 -13.794 1.00 81.81 94 TYR A CA 1
ATOM 706 C C . TYR A 1 94 ? 20.273 -4.676 -12.546 1.00 81.81 94 TYR A C 1
ATOM 708 O O . TYR A 1 94 ? 21.027 -4.027 -11.804 1.00 81.81 94 TYR A O 1
ATOM 716 N N . VAL A 1 95 ? 18.973 -4.856 -12.290 1.00 77.31 95 VAL A N 1
ATOM 717 C CA . VAL A 1 95 ? 18.319 -4.441 -11.049 1.00 77.31 95 VAL A CA 1
ATOM 718 C C . VAL A 1 95 ? 18.812 -5.346 -9.926 1.00 77.31 95 VAL A C 1
ATOM 720 O O . VAL A 1 95 ? 18.886 -6.559 -10.082 1.00 77.31 95 VAL A O 1
ATOM 723 N N . ARG A 1 96 ? 19.201 -4.755 -8.795 1.00 69.88 96 ARG A N 1
ATOM 724 C CA . ARG A 1 96 ? 19.546 -5.523 -7.595 1.00 69.88 96 ARG A CA 1
ATOM 725 C C . ARG A 1 96 ? 18.329 -5.570 -6.669 1.00 69.88 96 ARG A C 1
ATOM 727 O O . ARG A 1 96 ? 17.683 -4.529 -6.537 1.00 69.88 96 ARG A O 1
ATOM 734 N N . PRO A 1 97 ? 18.058 -6.713 -6.019 1.00 66.56 97 PRO A N 1
ATOM 735 C CA . PRO A 1 97 ? 17.014 -6.788 -5.007 1.00 66.56 97 PRO A CA 1
ATOM 736 C C . PRO A 1 97 ? 17.369 -5.888 -3.828 1.00 66.56 97 PRO A C 1
ATOM 738 O O . PRO A 1 97 ? 18.545 -5.586 -3.578 1.00 66.56 97 PRO A O 1
ATOM 741 N N . ILE A 1 98 ? 16.347 -5.480 -3.087 1.00 62.78 98 ILE A N 1
ATOM 742 C CA . ILE A 1 98 ? 16.496 -4.712 -1.858 1.00 62.78 98 ILE A CA 1
ATOM 743 C C . ILE A 1 98 ? 15.847 -5.521 -0.734 1.00 62.78 98 ILE A C 1
ATOM 745 O O . ILE A 1 98 ? 14.639 -5.474 -0.542 1.00 62.78 98 ILE A O 1
ATOM 749 N N . GLY A 1 99 ? 16.662 -6.252 0.031 1.00 62.75 99 GLY A N 1
ATOM 750 C CA . GLY A 1 99 ? 16.149 -7.154 1.067 1.00 62.75 99 GLY A CA 1
ATOM 751 C C . GLY A 1 99 ? 15.366 -8.314 0.450 1.00 62.75 99 GLY A C 1
ATOM 752 O O . GLY A 1 99 ? 15.888 -8.988 -0.437 1.00 62.75 99 GLY A O 1
ATOM 753 N N . VAL A 1 100 ? 14.134 -8.522 0.923 1.00 55.53 100 VAL A N 1
ATOM 754 C CA . VAL A 1 100 ? 13.209 -9.561 0.433 1.00 55.53 100 VAL A CA 1
ATOM 755 C C . VAL A 1 100 ? 12.464 -9.163 -0.845 1.00 55.53 100 VAL A C 1
ATOM 757 O O . VAL A 1 100 ? 11.975 -10.037 -1.557 1.00 55.53 100 VAL A O 1
ATOM 760 N N . ASP A 1 101 ? 12.412 -7.870 -1.186 1.00 64.31 101 ASP A N 1
ATOM 761 C CA . ASP A 1 101 ? 11.780 -7.429 -2.427 1.00 64.31 101 ASP A CA 1
ATOM 762 C C . ASP A 1 101 ? 12.698 -7.723 -3.621 1.00 64.31 101 ASP A C 1
ATOM 764 O O . ASP A 1 101 ? 13.799 -7.166 -3.772 1.00 64.31 101 ASP A O 1
ATOM 768 N N . LEU A 1 102 ? 12.207 -8.597 -4.503 1.00 61.84 102 LEU A N 1
ATOM 769 C CA . LEU A 1 102 ? 12.832 -8.925 -5.784 1.00 61.84 102 LEU A CA 1
ATOM 770 C C . LEU A 1 102 ? 12.933 -7.706 -6.713 1.00 61.84 102 LEU A C 1
ATOM 772 O O . LEU A 1 102 ? 13.693 -7.747 -7.690 1.00 61.84 102 LEU A O 1
ATOM 776 N N . ALA A 1 103 ? 12.232 -6.616 -6.388 1.00 69.94 103 ALA A N 1
ATOM 777 C CA . ALA A 1 103 ? 12.183 -5.378 -7.140 1.00 69.94 103 ALA A CA 1
ATOM 778 C C . ALA A 1 103 ? 11.836 -5.670 -8.612 1.00 69.94 103 ALA A C 1
ATOM 780 O O . ALA A 1 103 ? 11.055 -6.563 -8.939 1.00 69.94 103 ALA A O 1
ATOM 781 N N . GLN A 1 104 ? 12.445 -4.950 -9.548 1.00 77.00 104 GLN A N 1
ATOM 782 C CA . GLN A 1 104 ? 12.189 -5.101 -10.982 1.00 77.00 104 GLN A CA 1
ATOM 783 C C . GLN A 1 104 ? 13.125 -6.128 -11.641 1.00 77.00 104 GLN A C 1
ATOM 785 O O . GLN A 1 104 ? 13.394 -6.035 -12.838 1.00 77.00 104 GLN A O 1
ATOM 790 N N . GLN A 1 105 ? 13.632 -7.114 -10.888 1.00 83.88 105 GLN A N 1
ATOM 791 C CA . GLN A 1 105 ? 14.357 -8.251 -11.480 1.00 83.88 105 GLN A CA 1
ATOM 792 C C . GLN A 1 105 ? 13.443 -9.200 -12.250 1.00 83.88 105 GLN A C 1
ATOM 794 O O . GLN A 1 105 ? 13.880 -9.853 -13.200 1.00 83.88 105 GLN A O 1
ATOM 799 N N . ILE A 1 106 ? 12.168 -9.240 -11.870 1.00 90.00 106 ILE A N 1
ATOM 800 C CA . ILE A 1 106 ? 11.136 -9.972 -12.593 1.00 90.00 106 ILE A CA 1
ATOM 801 C C . ILE A 1 106 ? 10.837 -9.202 -13.894 1.00 90.00 106 ILE A C 1
ATOM 803 O O . ILE A 1 106 ? 10.445 -8.029 -13.826 1.00 90.00 106 ILE A O 1
ATOM 807 N N . PRO A 1 107 ? 11.039 -9.802 -15.085 1.00 93.69 107 PRO A N 1
ATOM 808 C CA . PRO A 1 107 ? 10.863 -9.109 -16.362 1.00 93.69 107 PRO A CA 1
ATOM 809 C C . PRO A 1 107 ? 9.469 -8.500 -16.558 1.00 93.69 107 PRO A C 1
ATOM 811 O O . PRO A 1 107 ? 9.347 -7.434 -17.158 1.00 93.69 107 PRO A O 1
ATOM 814 N N . GLU A 1 108 ? 8.431 -9.141 -16.028 1.00 95.19 108 GLU A N 1
ATOM 815 C CA . GLU A 1 108 ? 7.041 -8.685 -16.033 1.00 95.19 108 GLU A CA 1
ATOM 816 C C . GLU A 1 108 ? 6.880 -7.392 -15.219 1.00 95.19 108 GLU A C 1
ATOM 818 O O . GLU A 1 108 ? 6.310 -6.426 -15.731 1.00 95.19 108 GLU A O 1
ATOM 823 N N . ARG A 1 109 ? 7.473 -7.310 -14.012 1.00 93.88 109 ARG A N 1
ATOM 824 C CA . ARG A 1 109 ? 7.517 -6.075 -13.195 1.00 93.88 109 ARG A CA 1
ATOM 825 C C . ARG A 1 109 ? 8.232 -4.955 -13.950 1.00 93.88 109 ARG A C 1
ATOM 827 O O . ARG A 1 109 ? 7.724 -3.840 -14.032 1.00 93.88 109 ARG A O 1
ATOM 834 N N . MET A 1 110 ? 9.384 -5.251 -14.557 1.00 94.25 110 MET A N 1
ATOM 835 C CA . MET A 1 110 ? 10.126 -4.268 -15.355 1.00 94.25 110 MET A CA 1
ATOM 836 C C . MET A 1 110 ? 9.311 -3.774 -16.558 1.00 94.25 110 MET A C 1
ATOM 838 O O . MET A 1 110 ? 9.248 -2.572 -16.818 1.00 94.25 110 MET A O 1
ATOM 842 N N . GLN A 1 111 ? 8.660 -4.681 -17.290 1.00 96.75 111 GLN A N 1
ATOM 843 C CA . GLN A 1 111 ? 7.831 -4.312 -18.434 1.00 96.75 111 GLN A CA 1
ATOM 844 C C . GLN A 1 111 ? 6.618 -3.479 -18.012 1.00 96.75 111 GLN A C 1
ATOM 846 O O . GLN A 1 111 ? 6.284 -2.515 -18.700 1.00 96.75 111 GLN A O 1
ATOM 851 N N . PHE A 1 112 ? 5.982 -3.809 -16.886 1.00 95.88 112 PHE A N 1
ATOM 852 C CA . PHE A 1 112 ? 4.894 -3.012 -16.330 1.00 95.88 112 PHE A CA 1
ATOM 853 C C . PHE A 1 112 ? 5.344 -1.574 -16.048 1.00 95.88 112 PHE A C 1
ATOM 855 O O . PHE A 1 112 ? 4.702 -0.627 -16.501 1.00 95.88 112 PHE A O 1
AT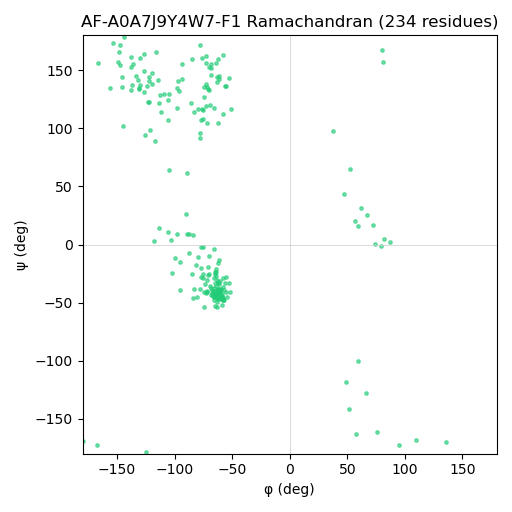OM 862 N N . VAL A 1 113 ? 6.496 -1.409 -15.390 1.00 94.56 113 VAL A N 1
ATOM 863 C CA . VAL A 1 113 ? 7.088 -0.091 -15.124 1.00 94.56 113 VAL A CA 1
ATOM 864 C C . VAL A 1 113 ? 7.359 0.660 -16.426 1.00 94.56 113 VAL A C 1
ATOM 866 O O . VAL A 1 113 ? 6.956 1.814 -16.542 1.00 94.56 113 VAL A O 1
ATOM 869 N N . ILE A 1 114 ? 7.973 0.017 -17.428 1.00 95.44 114 ILE A N 1
ATOM 870 C CA . ILE A 1 114 ? 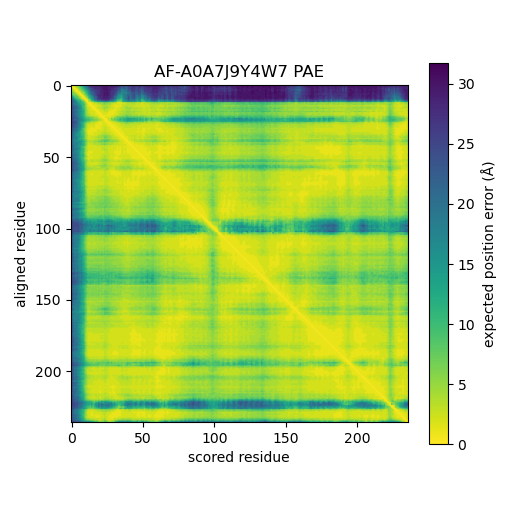8.216 0.619 -18.754 1.00 95.44 114 ILE A CA 1
ATOM 871 C C . ILE A 1 114 ? 6.917 1.139 -19.372 1.00 95.44 114 ILE A C 1
ATOM 873 O O . ILE A 1 114 ? 6.886 2.258 -19.883 1.00 95.44 114 ILE A O 1
ATOM 877 N N . ASN A 1 115 ? 5.842 0.351 -19.309 1.00 95.88 115 ASN A N 1
ATOM 878 C CA . ASN A 1 115 ? 4.545 0.736 -19.862 1.00 95.88 115 ASN A CA 1
ATOM 879 C C . ASN A 1 115 ? 3.946 1.951 -19.136 1.00 95.88 115 ASN A C 1
ATOM 881 O O . ASN A 1 115 ? 3.270 2.758 -19.768 1.00 95.88 115 ASN A O 1
ATOM 885 N N . ARG A 1 116 ? 4.194 2.092 -17.828 1.00 94.31 116 ARG A N 1
ATOM 886 C CA . ARG A 1 116 ? 3.670 3.188 -16.998 1.00 94.31 116 ARG A CA 1
ATOM 887 C C . ARG A 1 116 ? 4.460 4.482 -17.140 1.00 94.31 116 ARG A C 1
ATOM 889 O O . ARG A 1 116 ? 3.865 5.548 -17.267 1.00 94.31 116 ARG A O 1
ATOM 896 N N . ILE A 1 117 ? 5.789 4.402 -17.108 1.00 94.44 117 ILE A N 1
ATOM 897 C CA . ILE A 1 117 ? 6.656 5.592 -17.080 1.00 94.44 117 ILE A CA 1
ATOM 898 C C . ILE A 1 117 ? 7.147 6.013 -18.469 1.00 94.44 117 ILE A C 1
ATOM 900 O O . ILE A 1 117 ? 7.645 7.127 -18.630 1.00 94.44 117 ILE A O 1
ATOM 904 N N . GLY A 1 118 ? 7.008 5.134 -19.461 1.00 95.62 118 GLY A N 1
ATOM 905 C CA . GLY A 1 118 ? 7.446 5.352 -20.832 1.00 95.62 118 GLY A CA 1
ATOM 906 C C . GLY A 1 118 ? 8.941 5.105 -21.049 1.00 95.62 118 GLY A C 1
ATOM 907 O O . GLY A 1 118 ? 9.774 5.209 -20.147 1.00 95.62 118 GLY A O 1
ATOM 908 N N . TRP A 1 119 ? 9.287 4.817 -22.305 1.00 94.00 119 TRP A N 1
ATOM 909 C CA . TRP A 1 119 ? 10.627 4.375 -22.706 1.00 94.00 119 TRP A CA 1
ATOM 910 C C . TRP A 1 119 ? 11.730 5.377 -22.353 1.00 94.00 119 TRP A C 1
ATOM 912 O O . TRP A 1 119 ? 12.762 5.005 -21.797 1.00 94.00 119 TRP A O 1
ATOM 922 N N . THR A 1 120 ? 11.494 6.663 -22.625 1.00 95.00 120 THR A N 1
ATOM 923 C CA . THR A 1 120 ? 12.464 7.736 -22.374 1.00 95.00 120 THR A CA 1
ATOM 924 C C . THR A 1 120 ? 12.836 7.819 -20.898 1.00 95.00 120 THR A C 1
ATOM 926 O O . THR A 1 120 ? 14.016 7.849 -20.552 1.00 95.00 120 THR A O 1
ATOM 929 N N . ARG A 1 121 ? 11.839 7.798 -20.005 1.00 95.50 121 ARG A N 1
ATOM 930 C CA . ARG A 1 121 ? 12.077 7.867 -18.560 1.00 95.50 121 ARG A CA 1
ATOM 931 C C . ARG A 1 121 ? 12.745 6.597 -18.042 1.00 95.50 121 ARG A C 1
ATOM 933 O O . ARG A 1 121 ? 13.616 6.695 -17.179 1.00 95.50 121 ARG A O 1
ATOM 940 N N . THR A 1 122 ? 12.410 5.427 -18.592 1.00 94.06 122 THR A N 1
ATOM 941 C CA . THR A 1 122 ? 13.114 4.185 -18.248 1.00 94.06 122 THR A CA 1
ATOM 942 C C . THR A 1 122 ? 14.591 4.246 -18.625 1.00 94.06 122 THR A C 1
ATOM 944 O O . THR A 1 122 ? 15.432 3.899 -17.801 1.00 94.06 122 THR A O 1
ATOM 947 N N . LEU A 1 123 ? 14.932 4.715 -19.828 1.00 94.25 123 LEU A N 1
ATOM 948 C CA . LEU A 1 123 ? 16.331 4.855 -20.238 1.00 94.25 123 LEU A CA 1
ATOM 949 C C . LEU A 1 123 ? 17.114 5.769 -19.301 1.00 94.25 123 LEU A C 1
ATOM 951 O O . LEU A 1 123 ? 18.210 5.408 -18.877 1.00 94.25 123 LEU A O 1
ATOM 955 N N . LEU A 1 124 ? 16.545 6.927 -18.955 1.00 95.12 124 LEU A N 1
ATOM 956 C CA . LEU A 1 124 ? 17.164 7.860 -18.016 1.00 95.12 124 LEU A CA 1
ATOM 957 C C . LEU A 1 124 ? 17.364 7.215 -16.639 1.00 95.12 124 LEU A C 1
ATOM 959 O O . LEU A 1 124 ? 18.419 7.386 -16.035 1.00 95.12 124 LEU A O 1
ATOM 963 N N . ALA A 1 125 ? 16.400 6.422 -16.166 1.00 92.69 125 ALA A N 1
ATOM 964 C CA . ALA A 1 125 ? 16.525 5.681 -14.914 1.00 92.69 125 ALA A CA 1
ATOM 965 C C . ALA A 1 125 ? 17.633 4.617 -14.966 1.00 92.69 125 ALA A C 1
ATOM 967 O O . ALA A 1 125 ? 18.429 4.502 -14.032 1.00 92.69 125 ALA A O 1
ATOM 968 N N . CYS A 1 126 ? 17.731 3.866 -16.065 1.00 91.88 126 CYS A N 1
ATOM 969 C CA . CYS A 1 126 ? 18.817 2.912 -16.283 1.00 91.88 126 CYS A CA 1
ATOM 970 C C . CYS A 1 126 ? 20.182 3.612 -16.348 1.00 91.88 126 CYS A C 1
ATOM 972 O O . CYS A 1 126 ? 21.131 3.143 -15.721 1.00 91.88 126 CYS A O 1
ATOM 974 N N . ALA A 1 127 ? 20.278 4.743 -17.053 1.00 92.50 127 ALA A N 1
ATOM 975 C CA . ALA A 1 127 ? 21.500 5.536 -17.152 1.00 92.50 127 ALA A CA 1
ATOM 976 C C . ALA A 1 127 ? 21.925 6.085 -15.784 1.00 92.50 127 ALA A C 1
ATOM 978 O O . ALA A 1 127 ? 23.081 5.925 -15.398 1.00 92.50 127 ALA A O 1
ATOM 979 N N . ALA A 1 128 ? 20.989 6.642 -15.010 1.00 91.94 128 ALA A N 1
ATOM 980 C CA . ALA A 1 128 ? 21.251 7.107 -13.651 1.00 91.94 128 ALA A CA 1
ATOM 981 C C . ALA A 1 128 ? 21.799 5.974 -12.774 1.00 91.94 128 ALA A C 1
ATOM 983 O O . ALA A 1 128 ? 22.835 6.136 -12.138 1.00 91.94 128 ALA A O 1
ATOM 984 N N . ALA A 1 129 ? 21.173 4.794 -12.801 1.00 89.56 129 ALA A N 1
ATOM 985 C CA . ALA A 1 129 ? 21.662 3.635 -12.058 1.00 89.56 129 ALA A CA 1
ATOM 986 C C . ALA A 1 129 ? 23.058 3.172 -12.509 1.00 89.56 129 ALA A C 1
ATOM 988 O O . ALA A 1 129 ? 23.869 2.769 -11.675 1.00 89.56 129 ALA A O 1
ATOM 989 N N . ALA A 1 130 ? 23.346 3.217 -13.813 1.00 90.19 130 ALA A N 1
ATOM 990 C CA . ALA A 1 130 ? 24.646 2.848 -14.364 1.00 90.19 130 ALA A CA 1
ATOM 991 C C . ALA A 1 130 ? 25.750 3.829 -13.943 1.00 90.19 130 ALA A C 1
ATOM 993 O O . ALA A 1 130 ? 26.847 3.390 -13.611 1.00 90.19 130 ALA A O 1
ATOM 994 N N . VAL A 1 131 ? 25.449 5.131 -13.901 1.00 92.81 131 VAL A N 1
ATOM 995 C CA . VAL A 1 131 ? 26.388 6.180 -13.476 1.00 92.81 131 VAL A CA 1
ATOM 996 C C . VAL A 1 131 ? 26.617 6.148 -11.970 1.00 92.81 131 VAL A C 1
ATOM 998 O O . VAL A 1 131 ? 27.753 6.285 -11.538 1.00 92.81 131 VAL A O 1
ATOM 1001 N N . THR A 1 132 ? 25.580 5.945 -11.152 1.00 90.31 132 THR A N 1
ATOM 1002 C CA . THR A 1 132 ? 25.714 6.000 -9.685 1.00 90.31 132 THR A CA 1
ATOM 1003 C C . THR A 1 132 ? 26.386 4.757 -9.100 1.00 90.31 132 THR A C 1
ATOM 1005 O O . THR A 1 132 ? 27.040 4.833 -8.059 1.00 90.31 132 THR A O 1
ATOM 1008 N N . ARG A 1 133 ? 26.250 3.600 -9.759 1.00 87.19 133 ARG A N 1
ATOM 1009 C CA . ARG A 1 133 ? 26.714 2.304 -9.243 1.00 87.19 133 ARG A CA 1
ATOM 1010 C C . ARG A 1 133 ? 28.235 2.211 -9.024 1.00 87.19 133 ARG A C 1
ATOM 1012 O O . ARG A 1 133 ? 28.603 1.694 -7.969 1.00 87.19 133 ARG A O 1
ATOM 1019 N N . PRO A 1 134 ? 29.118 2.692 -9.925 1.00 91.50 134 PRO A N 1
ATOM 1020 C CA . PRO A 1 134 ? 30.564 2.742 -9.683 1.00 91.50 134 PRO A CA 1
ATOM 1021 C C . PRO A 1 134 ? 30.965 3.547 -8.442 1.00 91.50 134 PRO A C 1
ATOM 1023 O O . PRO A 1 134 ? 31.956 3.219 -7.802 1.00 91.50 134 PRO A O 1
ATOM 1026 N N . PHE A 1 135 ? 30.170 4.550 -8.059 1.00 91.69 135 PHE A N 1
ATOM 1027 C CA . PHE A 1 135 ? 30.405 5.372 -6.867 1.00 91.69 135 PHE A CA 1
ATOM 1028 C C . PHE A 1 135 ? 29.782 4.781 -5.592 1.00 91.69 135 PHE A C 1
ATOM 1030 O O . PHE A 1 135 ? 29.711 5.450 -4.567 1.00 91.69 135 PHE A O 1
ATOM 1037 N N . GLY A 1 136 ? 29.269 3.546 -5.643 1.00 86.25 136 GLY A N 1
ATOM 1038 C CA . GLY A 1 136 ? 28.621 2.891 -4.502 1.00 86.25 136 GLY A CA 1
ATOM 1039 C C . GLY A 1 136 ? 27.217 3.413 -4.172 1.00 86.25 136 GLY A C 1
ATOM 1040 O O . GLY A 1 136 ? 26.572 2.882 -3.267 1.00 86.25 136 GLY A O 1
ATOM 1041 N N . ILE A 1 137 ? 26.702 4.393 -4.924 1.00 86.00 137 ILE A N 1
ATOM 1042 C CA . ILE A 1 137 ? 25.381 4.990 -4.711 1.00 86.00 137 ILE A CA 1
ATOM 1043 C C . ILE A 1 137 ? 24.302 4.066 -5.295 1.00 86.00 137 ILE A C 1
ATOM 1045 O O . ILE A 1 137 ? 24.235 3.807 -6.504 1.00 86.00 137 ILE A O 1
ATOM 1049 N N . ARG A 1 138 ? 23.434 3.557 -4.415 1.00 83.38 138 ARG A N 1
ATOM 1050 C CA . ARG A 1 138 ? 22.332 2.644 -4.753 1.00 83.38 138 ARG A CA 1
ATOM 1051 C C . ARG A 1 138 ? 21.036 3.422 -4.987 1.00 83.38 138 ARG A C 1
ATOM 1053 O O . ARG A 1 138 ? 20.854 4.514 -4.470 1.00 83.38 138 ARG A O 1
ATOM 1060 N N . GLY A 1 139 ? 20.122 2.839 -5.760 1.00 82.31 139 GLY A N 1
ATOM 1061 C CA . GLY A 1 139 ? 18.769 3.379 -5.926 1.00 82.31 139 GLY A CA 1
ATOM 1062 C C . GLY A 1 139 ? 18.586 4.428 -7.029 1.00 82.31 139 GLY A C 1
ATOM 1063 O O . GLY A 1 139 ? 17.460 4.870 -7.229 1.00 82.31 139 GLY A O 1
ATOM 1064 N N . GLY A 1 140 ? 19.628 4.771 -7.800 1.00 87.75 140 GLY A N 1
ATOM 1065 C CA . GLY A 1 140 ? 19.538 5.760 -8.890 1.00 87.75 140 GLY A CA 1
ATOM 1066 C C . GLY A 1 140 ? 18.411 5.489 -9.900 1.00 87.75 140 GLY A C 1
ATOM 1067 O O . GLY A 1 140 ? 17.758 6.423 -10.359 1.00 87.75 140 GLY A O 1
ATOM 1068 N N . PHE A 1 141 ? 18.100 4.211 -10.161 1.00 89.44 141 PHE A N 1
ATOM 1069 C CA . PHE A 1 141 ? 16.942 3.823 -10.974 1.00 89.44 141 PHE A CA 1
ATOM 1070 C C . PHE A 1 141 ? 15.626 4.350 -10.385 1.00 89.44 141 PHE A C 1
ATOM 1072 O O . PHE A 1 141 ? 14.866 5.018 -11.077 1.00 89.44 141 PHE A O 1
ATOM 1079 N N . PHE A 1 142 ? 15.370 4.097 -9.100 1.00 88.06 142 PHE A N 1
ATOM 1080 C CA . PHE A 1 142 ? 14.120 4.449 -8.420 1.00 88.06 142 PHE A CA 1
ATOM 1081 C C . PHE A 1 142 ? 13.940 5.949 -8.203 1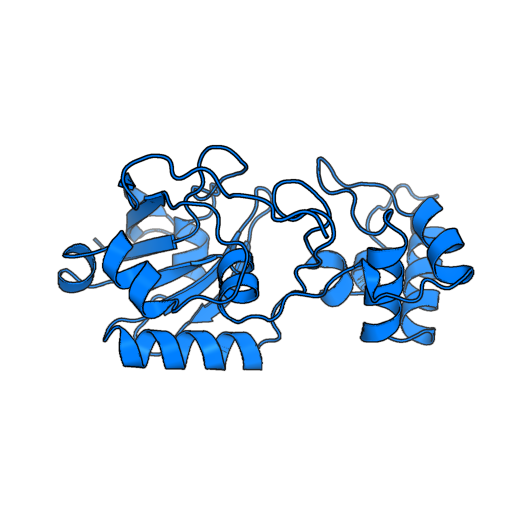.00 88.06 142 PHE A C 1
ATOM 1083 O O . PHE A 1 142 ? 12.806 6.417 -8.091 1.00 88.06 142 PHE A O 1
ATOM 1090 N N . VAL A 1 143 ? 15.036 6.709 -8.146 1.00 89.31 143 VAL A N 1
ATOM 1091 C CA . VAL A 1 143 ? 14.981 8.177 -8.086 1.00 89.31 143 VAL A CA 1
ATOM 1092 C C . VAL A 1 143 ? 14.326 8.725 -9.353 1.00 89.31 143 VAL A C 1
ATOM 1094 O O . VAL A 1 143 ? 13.409 9.536 -9.269 1.00 89.31 143 VAL A O 1
ATOM 1097 N N . ILE A 1 144 ? 14.734 8.229 -10.524 1.00 90.94 144 ILE A N 1
ATOM 1098 C CA . ILE A 1 144 ? 14.200 8.692 -11.810 1.00 90.94 144 ILE A CA 1
ATOM 1099 C C . ILE A 1 144 ? 12.891 7.985 -12.168 1.00 90.94 144 ILE A C 1
ATOM 1101 O O . ILE A 1 144 ? 11.931 8.649 -12.556 1.00 90.94 144 ILE A O 1
ATOM 1105 N N . ALA A 1 145 ? 12.814 6.660 -12.025 1.00 89.94 145 ALA A N 1
ATOM 1106 C CA . ALA A 1 145 ? 11.619 5.876 -12.341 1.00 89.94 145 ALA A CA 1
ATOM 1107 C C . ALA A 1 145 ? 10.423 6.268 -11.458 1.00 89.94 145 ALA A C 1
ATOM 1109 O O . ALA A 1 145 ? 9.289 6.304 -11.930 1.00 89.94 145 ALA A O 1
ATOM 1110 N N . GLY A 1 146 ? 10.685 6.671 -10.213 1.00 89.81 146 GLY A N 1
ATOM 1111 C 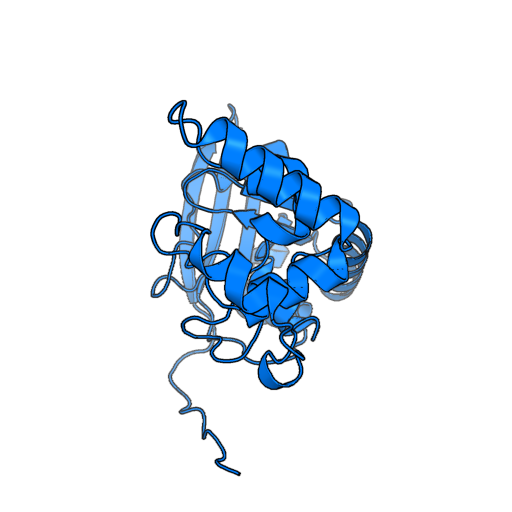CA . GLY A 1 146 ? 9.675 7.169 -9.289 1.00 89.81 146 GLY A CA 1
ATOM 1112 C C . GLY A 1 146 ? 8.796 6.070 -8.693 1.00 89.81 146 GLY A C 1
ATOM 1113 O O . GLY A 1 146 ? 9.154 4.891 -8.683 1.00 89.81 146 GLY A O 1
ATOM 1114 N N . ARG A 1 147 ? 7.639 6.492 -8.171 1.00 87.06 147 ARG A N 1
ATOM 1115 C CA . ARG A 1 147 ? 6.721 5.657 -7.378 1.00 87.06 147 ARG A CA 1
ATOM 1116 C C . ARG A 1 147 ? 6.203 4.429 -8.121 1.00 87.06 147 ARG A C 1
ATOM 1118 O O . ARG A 1 147 ? 6.181 3.360 -7.541 1.00 87.06 147 ARG A O 1
ATOM 1125 N N . GLU A 1 148 ? 5.919 4.542 -9.418 1.00 88.69 148 GLU A N 1
ATOM 1126 C CA . GLU A 1 148 ? 5.465 3.411 -10.250 1.00 88.69 148 GLU A CA 1
ATOM 1127 C C . GLU A 1 148 ? 6.427 2.209 -10.223 1.00 88.69 148 GLU A C 1
ATOM 1129 O O . GLU A 1 148 ? 6.005 1.078 -10.428 1.00 88.69 148 GLU A O 1
ATOM 1134 N N . ALA A 1 149 ? 7.724 2.442 -9.992 1.00 88.88 149 ALA A N 1
ATOM 1135 C CA . ALA A 1 149 ? 8.706 1.375 -9.820 1.00 88.88 149 ALA A CA 1
ATOM 1136 C C . ALA A 1 149 ? 8.952 1.023 -8.351 1.00 88.88 149 ALA A C 1
ATOM 1138 O O . ALA A 1 149 ? 9.163 -0.142 -8.032 1.00 88.88 149 ALA A O 1
ATOM 1139 N N . ARG A 1 150 ? 8.985 2.030 -7.474 1.00 86.56 150 ARG A N 1
ATOM 1140 C CA . ARG A 1 150 ? 9.329 1.858 -6.057 1.00 86.56 150 ARG A CA 1
ATOM 1141 C C . ARG A 1 150 ? 8.234 1.147 -5.268 1.00 86.56 150 ARG A C 1
ATOM 1143 O O . ARG A 1 150 ? 8.554 0.315 -4.435 1.00 86.56 150 ARG A O 1
ATOM 1150 N N . ASP A 1 151 ? 6.989 1.483 -5.565 1.00 88.25 151 ASP A N 1
ATOM 1151 C CA . ASP A 1 151 ? 5.817 1.103 -4.781 1.00 88.25 151 ASP A CA 1
ATOM 1152 C C . ASP A 1 151 ? 5.051 -0.057 -5.471 1.00 88.25 151 ASP A C 1
ATOM 1154 O O . ASP A 1 151 ? 3.974 -0.450 -5.040 1.00 88.25 151 ASP A O 1
ATOM 1158 N N . LEU A 1 152 ? 5.574 -0.593 -6.586 1.00 91.00 152 LEU A N 1
ATOM 1159 C CA . LEU A 1 152 ? 4.998 -1.752 -7.276 1.00 91.00 152 LEU A CA 1
ATOM 1160 C C . LEU A 1 152 ? 5.289 -3.022 -6.488 1.00 91.00 152 LEU A C 1
ATOM 1162 O O . LEU A 1 152 ? 6.460 -3.352 -6.308 1.00 91.00 152 LEU A O 1
ATOM 1166 N N . ASP A 1 153 ? 4.256 -3.795 -6.182 1.00 89.44 153 ASP A N 1
ATOM 1167 C CA . ASP A 1 153 ? 4.373 -5.027 -5.410 1.00 89.44 153 ASP A CA 1
ATOM 1168 C C . ASP A 1 153 ? 3.786 -6.256 -6.141 1.00 89.44 153 ASP A C 1
ATOM 1170 O O . ASP A 1 153 ? 3.337 -6.163 -7.292 1.00 89.44 153 ASP A O 1
ATOM 1174 N N . GLY A 1 154 ? 3.827 -7.426 -5.503 1.00 89.62 154 GLY A N 1
ATOM 1175 C CA . GLY A 1 154 ? 3.335 -8.701 -6.019 1.00 89.62 154 GLY A CA 1
ATOM 1176 C C . GLY A 1 154 ? 4.416 -9.555 -6.688 1.00 89.62 154 GLY A C 1
ATOM 1177 O O . GLY A 1 154 ? 5.613 -9.248 -6.656 1.00 89.62 154 GLY A O 1
ATOM 1178 N N . MET A 1 155 ? 3.988 -10.651 -7.319 1.00 89.38 155 MET A N 1
ATOM 1179 C CA . MET A 1 155 ? 4.857 -11.696 -7.884 1.00 89.38 155 MET A CA 1
ATOM 1180 C C . MET A 1 155 ? 5.727 -12.413 -6.839 1.00 89.38 155 MET A C 1
ATOM 1182 O O . MET A 1 155 ? 6.830 -12.873 -7.138 1.00 89.38 155 MET A O 1
ATOM 1186 N N . HIS A 1 156 ? 5.205 -12.520 -5.623 1.00 85.56 156 HIS A N 1
ATOM 1187 C CA . HIS A 1 156 ? 5.711 -13.343 -4.530 1.00 85.56 156 HIS A CA 1
ATOM 1188 C C . HIS A 1 156 ? 4.520 -13.828 -3.693 1.00 85.56 156 HIS A C 1
ATOM 1190 O O . HIS A 1 156 ? 3.394 -13.376 -3.903 1.00 85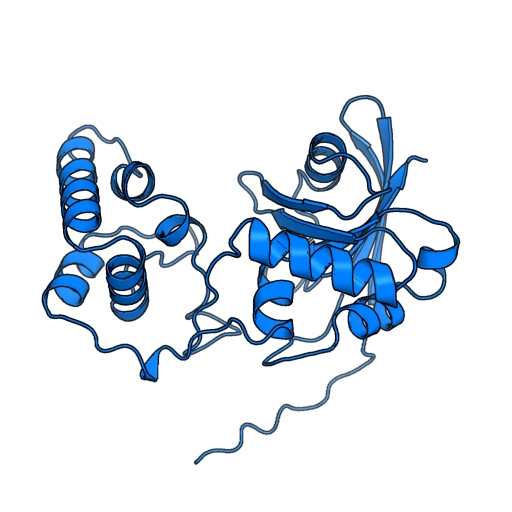.56 156 HIS A O 1
ATOM 1196 N N . GLU A 1 157 ? 4.750 -14.735 -2.746 1.00 81.75 157 GLU A N 1
ATOM 1197 C CA . GLU A 1 157 ? 3.702 -15.238 -1.852 1.00 81.75 157 GLU A CA 1
ATOM 1198 C C . GLU A 1 157 ? 2.992 -14.097 -1.089 1.00 81.75 157 GLU A C 1
ATOM 1200 O O . GLU A 1 157 ? 3.677 -13.192 -0.601 1.00 81.75 157 GLU A O 1
ATOM 1205 N N . PRO A 1 158 ? 1.648 -14.100 -0.973 1.00 83.56 158 PRO A N 1
ATOM 1206 C CA . PRO A 1 158 ? 0.689 -15.074 -1.524 1.00 83.56 158 PRO A CA 1
ATOM 1207 C C . PRO A 1 158 ? 0.222 -14.771 -2.963 1.00 83.56 158 PRO A C 1
ATOM 1209 O O . PRO A 1 158 ? -0.460 -15.584 -3.583 1.00 83.56 158 PRO A O 1
ATOM 1212 N N . TYR A 1 159 ? 0.593 -13.621 -3.525 1.00 87.75 159 TYR A N 1
ATOM 1213 C CA . TYR A 1 159 ? 0.133 -13.121 -4.825 1.00 87.75 159 TYR A CA 1
ATOM 1214 C C . TYR A 1 159 ? 1.009 -13.593 -5.992 1.00 87.75 159 TYR A C 1
ATOM 1216 O O . TYR A 1 159 ? 1.608 -12.800 -6.733 1.00 87.75 159 TYR A O 1
ATOM 1224 N N . TRP A 1 160 ? 1.073 -14.910 -6.187 1.00 87.94 160 TRP A N 1
ATOM 1225 C CA . TRP A 1 160 ? 1.741 -15.479 -7.354 1.00 87.94 160 TRP A CA 1
ATOM 1226 C C . TRP A 1 160 ? 1.037 -15.054 -8.648 1.00 87.94 160 TRP A C 1
ATOM 1228 O O . TRP A 1 160 ? -0.188 -14.981 -8.722 1.00 87.94 160 TRP A O 1
ATOM 1238 N N . ASN A 1 161 ? 1.826 -14.749 -9.681 1.00 91.44 161 ASN A N 1
ATOM 1239 C CA . ASN A 1 161 ? 1.338 -14.307 -10.993 1.00 91.44 161 ASN A CA 1
ATOM 1240 C C . ASN A 1 161 ? 0.488 -13.010 -10.982 1.00 91.44 161 ASN A C 1
ATOM 1242 O O . ASN A 1 161 ? -0.179 -12.692 -11.964 1.00 91.44 161 ASN A O 1
ATOM 1246 N N . THR A 1 162 ? 0.529 -12.231 -9.900 1.00 93.75 162 THR A N 1
ATOM 1247 C CA . THR A 1 162 ? -0.254 -10.998 -9.763 1.00 93.75 162 THR A CA 1
ATOM 1248 C C . THR A 1 162 ? 0.655 -9.832 -9.407 1.00 93.75 162 THR A C 1
ATOM 1250 O O . THR A 1 162 ? 1.467 -9.922 -8.490 1.00 93.75 162 THR A O 1
ATOM 1253 N N . LEU A 1 163 ? 0.512 -8.724 -10.128 1.00 94.75 163 LEU A N 1
ATOM 1254 C CA . LEU A 1 163 ? 1.092 -7.435 -9.770 1.00 94.75 163 LEU A CA 1
ATOM 1255 C C . LEU A 1 163 ? 0.091 -6.603 -8.976 1.00 94.75 163 LEU A C 1
ATOM 1257 O O . LEU A 1 163 ? -1.096 -6.557 -9.310 1.00 94.75 163 LEU A O 1
ATOM 1261 N N . LEU A 1 164 ? 0.610 -5.876 -7.992 1.00 94.56 164 LEU A N 1
ATOM 1262 C CA . LEU A 1 164 ? -0.107 -4.924 -7.154 1.00 94.56 164 LEU A CA 1
ATOM 1263 C C . LEU A 1 164 ? 0.483 -3.523 -7.395 1.00 94.56 164 LEU A C 1
ATOM 1265 O O . LEU A 1 164 ? 1.467 -3.144 -6.759 1.00 94.56 164 LEU A O 1
ATOM 1269 N N . PRO A 1 165 ? -0.034 -2.761 -8.374 1.00 94.62 165 PRO A N 1
ATOM 1270 C CA . PRO A 1 165 ? 0.435 -1.406 -8.636 1.00 94.62 165 PRO A CA 1
ATOM 1271 C C . PRO A 1 165 ? 0.059 -0.460 -7.496 1.00 94.62 165 PRO A C 1
ATOM 1273 O O . PRO A 1 165 ? -1.033 -0.567 -6.943 1.00 94.62 165 PRO A O 1
ATOM 1276 N N . ALA A 1 166 ? 0.916 0.520 -7.219 1.00 91.44 166 ALA A N 1
ATOM 1277 C CA . ALA A 1 166 ? 0.594 1.581 -6.276 1.00 91.44 166 ALA A CA 1
ATOM 1278 C C . ALA A 1 166 ? -0.598 2.423 -6.744 1.00 91.44 166 ALA A C 1
ATOM 1280 O O . ALA A 1 166 ? -0.755 2.717 -7.936 1.00 91.44 166 ALA A O 1
ATOM 1281 N N . LEU A 1 167 ? -1.407 2.862 -5.786 1.00 94.31 167 LEU A N 1
ATOM 1282 C CA . LEU A 1 167 ? -2.554 3.716 -6.022 1.00 94.31 167 LEU A CA 1
ATOM 1283 C C . LEU A 1 167 ? -2.100 5.126 -6.387 1.00 94.31 167 LEU A C 1
ATOM 1285 O O . LEU A 1 167 ? -1.245 5.754 -5.741 1.00 94.31 167 LEU A O 1
ATOM 1289 N N . LYS A 1 168 ? -2.748 5.679 -7.409 1.00 93.56 168 LYS A N 1
ATOM 1290 C CA . LYS A 1 168 ? -2.644 7.110 -7.687 1.00 93.56 168 LYS A CA 1
ATOM 1291 C C . LYS A 1 168 ? -3.367 7.897 -6.590 1.00 93.56 168 LYS A C 1
ATOM 1293 O O . LYS A 1 168 ? -4.369 7.414 -6.067 1.00 93.56 168 LYS A O 1
ATOM 1298 N N . PRO A 1 169 ? -2.962 9.150 -6.309 1.00 92.94 169 PRO A N 1
ATOM 1299 C CA . PRO A 1 169 ? -3.608 9.970 -5.279 1.00 92.94 169 PRO A CA 1
ATOM 1300 C C . PRO A 1 169 ? -5.130 10.073 -5.435 1.00 92.94 169 PRO A C 1
ATOM 1302 O O . PRO A 1 169 ? -5.871 9.957 -4.466 1.00 92.94 169 PRO A O 1
ATOM 1305 N N . ARG A 1 170 ? -5.606 10.225 -6.677 1.00 96.19 170 ARG A N 1
ATOM 1306 C CA . ARG A 1 170 ? -7.040 10.268 -6.978 1.00 96.19 170 ARG A CA 1
ATOM 1307 C C . ARG A 1 170 ? -7.745 8.942 -6.673 1.00 96.19 170 ARG A C 1
ATOM 1309 O O . ARG A 1 170 ? -8.816 8.966 -6.089 1.00 96.19 170 ARG A O 1
ATOM 1316 N N . GLU A 1 171 ? -7.139 7.814 -7.039 1.00 97.00 171 GLU A N 1
ATOM 1317 C CA . GLU A 1 171 ? -7.706 6.481 -6.795 1.00 97.00 171 GLU A CA 1
ATOM 1318 C C . GLU A 1 171 ? -7.786 6.201 -5.290 1.00 97.00 171 GLU A C 1
ATOM 1320 O O . GLU A 1 171 ? -8.821 5.763 -4.806 1.00 97.00 171 GLU A O 1
ATOM 1325 N N . ALA A 1 172 ? -6.728 6.520 -4.536 1.00 97.50 172 ALA A N 1
ATOM 1326 C CA . ALA A 1 172 ? -6.728 6.388 -3.082 1.00 97.50 172 ALA A CA 1
ATOM 1327 C C . ALA A 1 172 ? -7.805 7.267 -2.427 1.00 97.50 172 ALA A C 1
ATOM 1329 O O . ALA A 1 172 ? -8.507 6.798 -1.534 1.00 97.50 172 ALA A O 1
ATOM 1330 N N . LYS A 1 173 ? -7.976 8.512 -2.901 1.00 98.25 173 LYS A N 1
ATOM 1331 C CA . LYS A 1 173 ? -9.009 9.427 -2.397 1.00 98.25 173 LYS A CA 1
ATOM 1332 C C . LYS A 1 173 ? -10.423 8.911 -2.662 1.00 98.25 173 LYS A C 1
ATOM 1334 O O . LYS A 1 173 ? -11.247 8.924 -1.757 1.00 98.25 173 LYS A O 1
ATOM 1339 N N . GLU A 1 174 ? -10.680 8.431 -3.877 1.00 98.31 174 GLU A N 1
ATOM 1340 C CA . GLU A 1 174 ? -11.965 7.829 -4.253 1.00 98.31 174 GLU A CA 1
ATOM 1341 C C . GLU A 1 174 ? -12.294 6.625 -3.355 1.00 98.31 174 GLU A C 1
ATOM 1343 O O . GLU A 1 174 ? -13.415 6.523 -2.865 1.00 98.31 174 GLU A O 1
ATOM 1348 N N . ILE A 1 175 ? -11.307 5.765 -3.072 1.00 98.56 175 ILE A N 1
ATOM 1349 C CA . ILE A 1 175 ? -11.479 4.602 -2.189 1.00 98.56 175 ILE A CA 1
ATOM 1350 C C . ILE A 1 175 ? -11.835 5.034 -0.764 1.00 98.56 175 ILE A C 1
ATOM 1352 O O . ILE A 1 175 ? -12.833 4.561 -0.228 1.00 98.56 175 ILE A O 1
ATOM 1356 N N . VAL A 1 176 ? -11.045 5.914 -0.133 1.00 98.56 176 VAL A N 1
ATOM 1357 C CA . VAL A 1 176 ? -11.307 6.287 1.271 1.00 98.56 176 VAL A CA 1
ATOM 1358 C C . VAL A 1 176 ? -12.638 7.009 1.434 1.00 98.56 176 VAL A C 1
ATOM 1360 O O . VAL A 1 176 ? -13.319 6.774 2.425 1.00 98.56 176 VAL A O 1
ATOM 1363 N N . ASP A 1 177 ? -13.042 7.839 0.470 1.00 98.50 177 ASP A N 1
ATOM 1364 C CA . ASP A 1 177 ? -14.320 8.551 0.529 1.00 98.50 177 ASP A CA 1
ATOM 1365 C C . ASP A 1 177 ? -15.510 7.595 0.389 1.00 98.50 177 ASP A C 1
ATOM 1367 O O . ASP A 1 177 ? -16.481 7.708 1.138 1.00 98.50 177 ASP A O 1
ATOM 1371 N N . GLU A 1 178 ? -15.435 6.637 -0.542 1.00 98.44 178 GLU A N 1
ATOM 1372 C CA . GLU A 1 178 ? -16.480 5.627 -0.722 1.00 98.44 178 GLU A CA 1
ATOM 1373 C C . GLU A 1 178 ? -16.618 4.751 0.527 1.00 98.44 178 GLU A C 1
ATOM 1375 O O . GLU A 1 178 ? -17.724 4.560 1.041 1.00 98.44 178 GLU A O 1
ATOM 1380 N N . VAL A 1 179 ? -15.495 4.235 1.033 1.00 98.50 179 VAL A N 1
ATOM 1381 C CA . VAL A 1 179 ? -15.486 3.336 2.191 1.00 98.50 179 VAL A CA 1
ATOM 1382 C C . VAL A 1 179 ? -15.943 4.078 3.444 1.00 98.50 179 VAL A C 1
ATOM 1384 O O . VAL A 1 179 ? -16.796 3.560 4.159 1.00 98.50 179 VAL A O 1
ATOM 1387 N N . ALA A 1 180 ? -15.467 5.302 3.683 1.00 98.38 180 ALA A N 1
ATOM 1388 C CA . ALA A 1 180 ? -15.906 6.111 4.819 1.00 98.38 180 ALA A CA 1
ATOM 1389 C C . ALA A 1 180 ? -17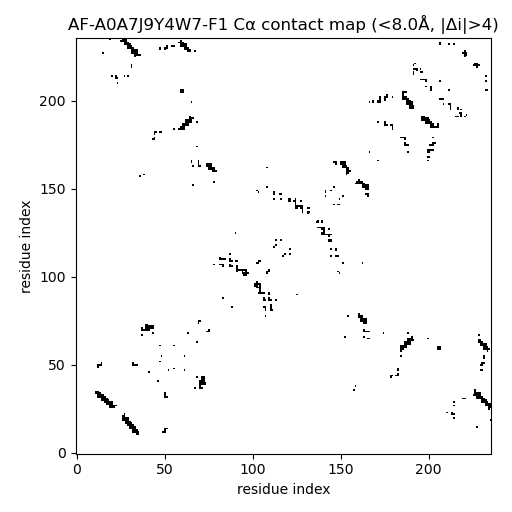.406 6.434 4.756 1.00 98.38 180 ALA A C 1
ATOM 1391 O O . ALA A 1 180 ? -18.093 6.366 5.775 1.00 98.38 180 ALA A O 1
ATOM 1392 N N . GLY A 1 181 ? -17.939 6.730 3.564 1.00 98.06 181 GLY A N 1
ATOM 1393 C CA . GLY A 1 181 ? -19.368 6.975 3.366 1.00 98.06 181 GLY A CA 1
ATOM 1394 C C . GLY A 1 181 ? -20.242 5.760 3.690 1.00 98.06 181 GLY A C 1
ATOM 1395 O O . GLY A 1 181 ? -21.309 5.919 4.279 1.00 98.06 181 GLY A O 1
ATOM 1396 N N . LYS A 1 182 ? -19.782 4.549 3.350 1.00 97.75 182 LYS A N 1
ATOM 1397 C CA . LYS A 1 182 ? -20.465 3.286 3.686 1.00 97.75 182 LYS A CA 1
ATOM 1398 C C . LYS A 1 182 ? -20.326 2.915 5.163 1.00 97.75 182 LYS A C 1
ATOM 1400 O O . LYS A 1 182 ? -21.287 2.449 5.764 1.00 97.75 182 LYS A O 1
ATOM 1405 N N . LEU A 1 183 ? -19.135 3.108 5.729 1.00 96.50 183 LEU A N 1
ATOM 1406 C CA . LEU A 1 183 ? -18.796 2.724 7.100 1.00 96.50 183 LEU A CA 1
ATOM 1407 C C . LEU A 1 183 ? -19.367 3.695 8.143 1.00 96.50 183 LEU A C 1
ATOM 1409 O O . LEU A 1 183 ? -19.605 3.310 9.282 1.00 96.50 183 LEU A O 1
ATOM 1413 N N . GLY A 1 184 ? -19.560 4.964 7.771 1.00 96.38 184 GLY A N 1
ATOM 1414 C CA . GLY A 1 184 ? -19.944 6.026 8.701 1.00 96.38 184 GLY A CA 1
ATOM 1415 C C . GLY A 1 184 ? -18.815 6.460 9.644 1.00 96.38 184 GLY A C 1
ATOM 1416 O O . GLY A 1 184 ? -19.085 7.101 10.657 1.00 96.38 184 GLY A O 1
ATOM 1417 N N . ALA A 1 185 ? -17.562 6.126 9.325 1.00 97.06 185 ALA A N 1
ATOM 1418 C CA . ALA A 1 185 ? -16.376 6.468 10.106 1.00 97.06 185 ALA A CA 1
ATOM 1419 C C . ALA A 1 185 ? -15.227 6.913 9.182 1.00 97.06 185 ALA A C 1
ATOM 1421 O O . ALA A 1 185 ? -15.181 6.474 8.030 1.00 97.06 185 ALA A O 1
ATOM 1422 N N . PRO A 1 186 ? -14.291 7.761 9.651 1.00 98.19 186 PRO A N 1
ATOM 1423 C CA . PRO A 1 186 ? -13.121 8.137 8.867 1.00 98.19 186 PRO A CA 1
ATOM 1424 C C . PRO A 1 186 ? -12.228 6.944 8.516 1.00 98.19 186 PRO A C 1
ATOM 1426 O O . PRO A 1 186 ? -12.010 6.060 9.346 1.00 98.19 186 PRO A O 1
ATOM 1429 N N . VAL A 1 187 ? -11.672 6.949 7.304 1.00 98.62 187 VAL A N 1
ATOM 1430 C CA . VAL A 1 187 ? -10.828 5.877 6.765 1.00 98.62 187 VAL A CA 1
ATOM 1431 C C . VAL A 1 187 ? -9.548 6.448 6.158 1.00 98.62 187 VAL A C 1
ATOM 1433 O O . VAL A 1 187 ? -9.571 7.474 5.476 1.00 98.62 187 VAL A O 1
ATOM 1436 N N . ALA A 1 188 ? -8.434 5.751 6.353 1.00 98.56 188 ALA A N 1
ATOM 1437 C CA . ALA A 1 188 ? -7.159 6.006 5.696 1.00 98.56 188 ALA A CA 1
ATOM 1438 C C . ALA A 1 188 ? -6.695 4.797 4.872 1.00 98.56 188 ALA A C 1
ATOM 1440 O O . ALA A 1 188 ? -6.909 3.646 5.251 1.00 98.56 188 ALA A O 1
ATOM 1441 N N . VAL A 1 189 ? -6.000 5.052 3.762 1.00 98.31 189 VAL A N 1
ATOM 1442 C CA . VAL A 1 189 ? -5.196 4.028 3.078 1.00 98.31 189 VAL A CA 1
ATOM 1443 C C . VAL A 1 189 ? -3.726 4.301 3.358 1.00 98.31 189 VAL A C 1
ATOM 1445 O O . VAL A 1 189 ? -3.229 5.394 3.072 1.00 98.31 189 VAL A O 1
ATOM 1448 N N . VAL A 1 190 ? -3.031 3.300 3.892 1.00 96.69 190 VAL A N 1
ATOM 1449 C CA . VAL A 1 190 ? -1.650 3.419 4.375 1.00 96.69 190 VAL A CA 1
ATOM 1450 C C . VAL A 1 190 ? -0.725 2.431 3.671 1.00 96.69 190 VAL A C 1
ATOM 1452 O O . VAL A 1 190 ? -1.106 1.302 3.377 1.00 96.69 190 VAL A O 1
ATOM 1455 N N . ASP A 1 191 ? 0.507 2.844 3.412 1.00 92.69 191 ASP A N 1
ATOM 1456 C CA . ASP A 1 191 ? 1.586 1.995 2.905 1.00 92.69 191 ASP A CA 1
ATOM 1457 C C . ASP A 1 191 ? 2.777 2.134 3.851 1.00 92.69 191 ASP A C 1
ATOM 1459 O O . ASP A 1 191 ? 3.538 3.094 3.747 1.00 92.69 191 ASP A O 1
ATOM 1463 N N . ILE A 1 192 ? 2.894 1.236 4.832 1.00 90.69 192 ILE A N 1
ATOM 1464 C CA . ILE A 1 192 ? 3.968 1.267 5.834 1.00 90.69 192 ILE A CA 1
ATOM 1465 C C . ILE A 1 192 ? 4.852 0.035 5.667 1.00 90.69 192 ILE A C 1
ATOM 1467 O O . ILE A 1 192 ? 4.374 -1.066 5.396 1.00 90.69 192 ILE A O 1
ATOM 1471 N N . ASN A 1 193 ? 6.152 0.236 5.844 1.00 85.75 193 ASN A N 1
ATOM 1472 C CA . ASN A 1 193 ? 7.171 -0.798 5.850 1.00 85.75 193 ASN A CA 1
ATOM 1473 C C . ASN A 1 193 ? 8.266 -0.455 6.877 1.00 85.75 193 ASN A C 1
ATOM 1475 O O . ASN A 1 193 ? 8.260 0.609 7.492 1.00 85.75 193 ASN A O 1
ATOM 1479 N N . ASP A 1 194 ? 9.261 -1.331 7.018 1.00 79.56 194 ASP A N 1
ATOM 1480 C CA . ASP A 1 194 ? 10.335 -1.194 8.020 1.00 79.56 194 ASP A CA 1
ATOM 1481 C C . ASP A 1 194 ? 11.268 0.015 7.792 1.00 79.56 194 ASP A C 1
ATOM 1483 O O . ASP A 1 194 ? 12.201 0.250 8.560 1.00 79.56 194 ASP A O 1
ATOM 1487 N N . ARG A 1 195 ? 11.086 0.768 6.700 1.00 74.38 195 ARG A N 1
ATOM 1488 C CA . ARG A 1 195 ? 11.865 1.971 6.360 1.00 74.38 195 ARG A CA 1
ATOM 1489 C C . ARG A 1 195 ? 11.024 3.244 6.404 1.00 74.38 195 ARG A C 1
ATOM 1491 O O . ARG A 1 195 ? 11.466 4.276 5.895 1.00 74.38 195 ARG A O 1
ATOM 1498 N N . GLY A 1 196 ? 9.839 3.163 6.999 1.00 80.88 196 GLY A N 1
ATOM 1499 C CA . GLY A 1 196 ? 8.854 4.230 7.071 1.00 80.88 196 GLY A CA 1
ATOM 1500 C C . GLY A 1 196 ? 7.633 3.936 6.206 1.00 80.88 196 GLY A C 1
ATOM 1501 O O . GLY A 1 196 ? 7.440 2.828 5.708 1.00 80.88 196 GLY A O 1
ATOM 1502 N N . GLY A 1 197 ? 6.792 4.947 6.015 1.00 86.19 197 GLY A N 1
ATOM 1503 C CA . GLY A 1 197 ? 5.548 4.767 5.288 1.00 86.19 197 GLY A CA 1
ATOM 1504 C C . GLY A 1 197 ? 5.021 6.024 4.622 1.00 86.19 197 GLY A C 1
ATOM 1505 O O . GLY A 1 197 ? 5.542 7.128 4.787 1.00 86.19 197 GLY A O 1
ATOM 1506 N N . HIS A 1 198 ? 3.970 5.828 3.842 1.00 92.00 198 HIS A N 1
ATOM 1507 C CA . HIS A 1 198 ? 3.247 6.858 3.128 1.00 92.00 198 HIS A CA 1
ATOM 1508 C C . HIS A 1 198 ? 1.753 6.700 3.374 1.00 92.00 198 HIS A C 1
ATOM 1510 O O . HIS A 1 198 ? 1.190 5.617 3.219 1.00 92.00 198 HIS A O 1
ATOM 1516 N N . ILE A 1 199 ? 1.091 7.810 3.677 1.00 96.12 199 ILE A N 1
ATOM 1517 C CA . ILE A 1 199 ? -0.366 7.869 3.688 1.00 96.12 199 ILE A CA 1
ATOM 1518 C C . ILE A 1 199 ? -0.813 8.171 2.263 1.00 96.12 199 ILE A C 1
ATOM 1520 O O . ILE A 1 199 ? -0.353 9.128 1.637 1.00 96.12 199 ILE A O 1
ATOM 1524 N N . ARG A 1 200 ? -1.636 7.292 1.686 1.00 95.88 200 ARG A N 1
ATOM 1525 C CA . ARG A 1 200 ? -2.092 7.441 0.296 1.00 95.88 200 ARG A CA 1
ATOM 1526 C C . ARG A 1 200 ? -3.278 8.386 0.199 1.00 95.88 200 ARG A C 1
ATOM 1528 O O . ARG A 1 200 ? -3.361 9.145 -0.764 1.00 95.88 200 ARG A O 1
ATOM 1535 N N . ALA A 1 201 ? -4.172 8.317 1.178 1.00 98.06 201 ALA A N 1
ATOM 1536 C CA . ALA A 1 201 ? -5.270 9.247 1.379 1.00 98.06 201 ALA A CA 1
ATOM 1537 C C . ALA A 1 201 ? -5.872 9.049 2.775 1.00 98.06 201 ALA A C 1
ATOM 1539 O O . ALA A 1 201 ? -5.814 7.948 3.326 1.00 98.06 201 ALA A O 1
ATOM 1540 N N . VAL A 1 202 ? -6.522 10.096 3.279 1.00 98.38 202 VAL A N 1
ATOM 1541 C CA . VAL A 1 202 ? -7.396 10.059 4.455 1.00 98.38 202 VAL A CA 1
ATOM 1542 C C . VAL A 1 202 ? -8.717 10.729 4.084 1.00 98.38 202 VAL A C 1
ATOM 1544 O O . VAL A 1 202 ? -8.734 11.751 3.387 1.00 98.38 202 VAL A O 1
ATOM 1547 N N . SER A 1 203 ? -9.836 10.138 4.494 1.00 98.31 203 SER A N 1
ATOM 1548 C CA . SER A 1 203 ? -11.158 10.736 4.319 1.00 98.31 203 SER A CA 1
ATOM 1549 C C . SER A 1 203 ? -11.360 11.924 5.278 1.00 98.31 203 SER A C 1
ATOM 1551 O O . SER A 1 203 ? -10.671 12.035 6.296 1.00 98.31 203 SER A O 1
ATOM 1553 N N . PRO A 1 204 ? -12.335 12.814 5.021 1.00 97.31 204 PRO A N 1
ATOM 1554 C CA . PRO A 1 204 ? -12.671 13.892 5.951 1.00 97.31 204 PRO A CA 1
ATOM 1555 C C . PRO A 1 204 ? -12.952 13.388 7.376 1.00 97.31 204 PRO A C 1
ATOM 1557 O O . PRO A 1 204 ? -13.546 12.327 7.558 1.00 97.31 204 PRO A O 1
ATOM 1560 N N . GLY A 1 205 ? -12.535 14.168 8.378 1.00 95.00 205 GLY A N 1
ATOM 1561 C CA . GLY A 1 205 ? -12.718 13.840 9.799 1.00 95.00 205 GLY A CA 1
ATOM 1562 C C . GLY A 1 205 ? -11.718 12.827 10.368 1.00 95.00 205 GLY A C 1
ATOM 1563 O O . GLY A 1 205 ? -11.796 12.526 11.556 1.00 95.00 205 GLY A O 1
ATOM 1564 N N . GLY A 1 206 ? -10.795 12.310 9.550 1.00 96.50 206 GLY A N 1
ATOM 1565 C CA . GLY A 1 206 ? -9.735 11.413 10.002 1.00 96.50 206 GLY A CA 1
ATOM 1566 C C . GLY A 1 206 ? -8.572 12.128 10.694 1.00 96.50 206 GLY A C 1
ATOM 1567 O O . GLY A 1 206 ? -8.475 13.356 10.702 1.00 96.50 206 GLY A O 1
ATOM 1568 N N . MET A 1 207 ? -7.679 11.329 11.273 1.00 96.00 207 MET A N 1
ATOM 1569 C CA . MET A 1 207 ? -6.397 11.771 11.823 1.00 96.00 207 MET A CA 1
ATOM 1570 C C . MET A 1 207 ? -5.491 12.371 10.739 1.00 96.00 207 MET A C 1
ATOM 1572 O O . MET A 1 207 ? -5.676 12.120 9.550 1.00 96.00 207 MET A O 1
ATOM 1576 N N . THR A 1 208 ? -4.504 13.168 11.152 1.00 95.88 208 THR A N 1
ATOM 1577 C CA . THR A 1 208 ? -3.523 13.734 10.218 1.00 95.88 208 THR A CA 1
ATOM 1578 C C . THR A 1 208 ? -2.547 12.668 9.731 1.00 95.88 208 THR A C 1
ATOM 1580 O O . THR A 1 208 ? -2.301 11.676 10.424 1.00 95.88 208 THR A O 1
ATOM 1583 N N . ASP A 1 209 ? -1.951 12.893 8.560 1.00 95.88 209 ASP A N 1
ATOM 1584 C CA . ASP A 1 209 ? -0.944 11.989 8.002 1.00 95.88 209 ASP A CA 1
ATOM 1585 C C . ASP A 1 209 ? 0.232 11.802 8.974 1.00 95.88 209 ASP A C 1
ATOM 1587 O O . ASP A 1 209 ? 0.728 10.689 9.143 1.00 95.88 209 ASP A O 1
ATOM 1591 N N . GLU A 1 210 ? 0.650 12.874 9.653 1.00 94.69 210 GLU A N 1
ATOM 1592 C CA . GLU A 1 210 ? 1.738 12.846 10.631 1.00 94.69 210 GLU A CA 1
ATOM 1593 C C . GLU A 1 210 ? 1.408 11.967 11.840 1.00 94.69 210 GLU A C 1
ATOM 1595 O O . GLU A 1 210 ? 2.248 11.166 12.249 1.00 94.69 210 GLU A O 1
ATOM 1600 N N . ASP A 1 211 ? 0.194 12.081 12.389 1.00 95.38 211 ASP A N 1
ATOM 1601 C CA . ASP A 1 211 ? -0.233 11.275 13.535 1.00 95.38 211 ASP A CA 1
ATOM 1602 C C . ASP A 1 211 ? -0.332 9.793 13.136 1.00 95.38 211 ASP A C 1
ATOM 1604 O O . ASP A 1 211 ? 0.156 8.924 13.855 1.00 95.38 211 ASP A O 1
ATOM 1608 N N . ILE A 1 212 ? -0.908 9.488 11.965 1.00 96.19 212 ILE A N 1
ATOM 1609 C CA . ILE A 1 212 ? -1.031 8.106 11.474 1.00 96.19 212 ILE A CA 1
ATOM 1610 C C . ILE A 1 212 ? 0.354 7.480 11.268 1.00 96.19 212 ILE A C 1
ATOM 1612 O O . ILE A 1 212 ? 0.595 6.359 11.720 1.00 96.19 212 ILE A O 1
ATOM 1616 N N . LEU A 1 213 ? 1.280 8.197 10.620 1.00 94.44 213 LEU A N 1
ATOM 1617 C CA . LEU A 1 213 ? 2.648 7.714 10.413 1.00 94.44 213 LEU A CA 1
ATOM 1618 C C . LEU A 1 213 ? 3.388 7.509 11.732 1.00 94.44 213 LEU A C 1
ATOM 1620 O O . LEU A 1 213 ? 4.101 6.521 11.866 1.00 94.44 213 LEU A O 1
ATOM 1624 N N . ALA A 1 214 ? 3.214 8.412 12.698 1.00 92.62 214 ALA A N 1
ATOM 1625 C CA . ALA A 1 214 ? 3.856 8.298 14.000 1.00 92.62 214 ALA A CA 1
ATOM 1626 C C . ALA A 1 214 ? 3.348 7.081 14.789 1.00 92.62 214 ALA A C 1
ATOM 1628 O O . ALA A 1 214 ? 4.132 6.424 15.463 1.00 92.62 214 ALA A O 1
ATOM 1629 N N . VAL A 1 215 ? 2.052 6.765 14.701 1.00 94.19 215 VAL A N 1
ATOM 1630 C CA . VAL A 1 215 ? 1.436 5.632 15.415 1.00 94.19 215 VAL A CA 1
ATOM 1631 C C . VAL A 1 215 ? 1.778 4.275 14.788 1.00 94.19 215 VAL A C 1
ATOM 1633 O O . VAL A 1 215 ? 1.753 3.258 15.484 1.00 94.19 215 VAL A O 1
ATOM 1636 N N . LEU A 1 216 ? 2.102 4.241 13.493 1.00 93.31 216 LEU A N 1
ATOM 1637 C CA . LEU A 1 216 ? 2.436 3.022 12.747 1.00 93.31 216 LEU A CA 1
ATOM 1638 C C . LEU A 1 216 ? 3.943 2.879 12.450 1.00 93.31 216 LEU A C 1
ATOM 1640 O O . LEU A 1 216 ? 4.321 2.027 11.649 1.00 93.31 216 LEU A O 1
ATOM 1644 N N . ASP A 1 217 ? 4.803 3.706 13.050 1.00 90.06 217 ASP A N 1
ATOM 1645 C CA . ASP A 1 217 ? 6.220 3.853 12.680 1.00 90.06 217 ASP A CA 1
ATOM 1646 C C . ASP A 1 217 ? 7.078 2.590 12.862 1.00 90.06 217 ASP A C 1
ATOM 1648 O O . ASP A 1 217 ? 8.018 2.353 12.103 1.00 90.06 217 ASP A O 1
ATOM 1652 N N . ASP A 1 218 ? 6.724 1.759 13.834 1.00 89.00 218 ASP A N 1
ATOM 1653 C CA . ASP A 1 218 ? 7.319 0.455 14.128 1.00 89.00 218 ASP A CA 1
ATOM 1654 C C . ASP A 1 218 ? 6.742 -0.686 13.270 1.00 89.00 218 ASP A C 1
ATOM 1656 O O . ASP A 1 218 ? 7.066 -1.851 13.498 1.00 89.00 218 ASP A O 1
ATOM 1660 N N . ASN A 1 219 ? 5.925 -0.353 12.264 1.00 89.25 219 ASN A N 1
ATOM 1661 C CA . ASN A 1 219 ? 5.286 -1.273 11.326 1.00 89.25 219 ASN A CA 1
ATOM 1662 C C . ASN A 1 219 ? 4.517 -2.421 12.024 1.00 89.25 219 ASN A C 1
ATOM 1664 O O . ASN A 1 219 ? 4.841 -3.597 11.834 1.00 89.25 219 ASN A O 1
ATOM 1668 N N . PRO A 1 220 ? 3.443 -2.121 12.784 1.00 86.00 220 PRO A N 1
ATOM 1669 C CA . PRO A 1 220 ? 2.677 -3.137 13.514 1.00 86.00 220 PRO A CA 1
ATOM 1670 C C . PRO A 1 220 ? 1.854 -4.053 12.587 1.00 86.00 220 PRO A C 1
ATOM 1672 O O . PRO A 1 220 ? 1.293 -5.053 13.036 1.00 86.00 220 PRO A O 1
ATOM 1675 N N . MET A 1 221 ? 1.758 -3.707 11.296 1.00 80.44 221 MET A N 1
ATOM 1676 C CA . MET A 1 221 ? 1.120 -4.525 10.255 1.00 80.44 221 MET A CA 1
ATOM 1677 C C . MET A 1 221 ? 1.995 -5.724 9.875 1.00 80.44 221 MET A C 1
ATOM 1679 O O . MET A 1 221 ? 1.492 -6.808 9.572 1.00 80.44 221 MET A O 1
ATOM 1683 N N . GLY A 1 222 ? 3.314 -5.508 9.923 1.00 68.38 222 GLY A N 1
ATOM 1684 C CA . GLY A 1 222 ? 4.333 -6.521 9.734 1.00 68.38 222 GLY A CA 1
ATOM 1685 C C . GLY A 1 222 ? 4.275 -7.271 8.400 1.00 68.38 222 GLY A C 1
ATOM 1686 O O . GLY A 1 222 ? 3.676 -6.816 7.426 1.00 68.38 222 GLY A O 1
ATOM 1687 N N . HIS A 1 223 ? 4.959 -8.415 8.330 1.00 60.66 223 HIS A N 1
ATOM 1688 C CA . HIS A 1 223 ? 5.079 -9.230 7.115 1.00 60.66 223 HIS A CA 1
ATOM 1689 C C . HIS A 1 223 ? 4.655 -10.682 7.384 1.00 60.66 223 HIS A C 1
ATOM 1691 O O . HIS A 1 223 ? 4.855 -11.203 8.478 1.00 60.66 223 HIS A O 1
ATOM 1697 N N . CYS A 1 224 ? 4.112 -11.350 6.362 1.00 56.78 224 CYS A N 1
ATOM 1698 C CA . CYS A 1 224 ? 3.725 -12.766 6.391 1.00 56.78 224 CYS A CA 1
ATOM 1699 C C . CYS A 1 224 ? 2.678 -13.104 7.478 1.00 56.78 224 CYS A C 1
ATOM 1701 O O . CYS A 1 224 ? 1.488 -12.849 7.287 1.00 56.78 224 CYS A O 1
ATOM 1703 N N . ASP A 1 225 ? 3.105 -13.655 8.615 1.00 52.59 225 ASP A N 1
ATOM 1704 C CA . ASP A 1 225 ? 2.246 -14.371 9.573 1.00 52.59 225 ASP A CA 1
ATOM 1705 C C . ASP A 1 225 ? 1.385 -13.457 10.458 1.00 52.59 225 ASP A C 1
ATOM 1707 O O . ASP A 1 225 ? 0.372 -13.895 11.015 1.00 52.59 225 ASP A O 1
ATOM 1711 N N . GLN A 1 226 ? 1.773 -12.182 10.581 1.00 61.12 226 GLN A N 1
ATOM 1712 C CA . GLN A 1 226 ? 1.027 -11.185 11.355 1.00 61.12 226 GLN A CA 1
ATOM 1713 C C . GLN A 1 226 ? -0.318 -10.871 10.690 1.00 61.12 226 GLN A C 1
ATOM 1715 O O . GLN A 1 226 ? -1.335 -10.863 11.378 1.00 61.12 226 GLN A O 1
ATOM 1720 N N . SER A 1 227 ? -0.343 -10.733 9.355 1.00 77.56 227 SER A N 1
ATOM 1721 C CA . SER A 1 227 ? -1.566 -10.623 8.542 1.00 77.56 227 SER A CA 1
ATOM 1722 C C . SER A 1 227 ? -2.597 -9.624 9.095 1.00 77.56 227 SER A C 1
ATOM 1724 O O . SER A 1 227 ? -3.789 -9.925 9.102 1.00 77.56 227 SER A O 1
ATOM 1726 N N . THR A 1 228 ? -2.162 -8.436 9.542 1.00 89.44 228 THR A N 1
ATOM 1727 C CA . THR A 1 228 ? -3.023 -7.374 10.103 1.00 89.44 228 THR A CA 1
ATOM 1728 C C . THR A 1 228 ? -3.237 -6.196 9.132 1.00 89.44 228 THR A C 1
ATOM 1730 O O . THR A 1 228 ? -2.799 -5.075 9.407 1.00 89.44 228 THR A O 1
ATOM 1733 N N . PRO A 1 229 ? -3.881 -6.394 7.960 1.00 92.38 229 PRO A N 1
ATOM 1734 C CA . PRO A 1 229 ? -3.942 -5.376 6.917 1.00 92.38 229 PRO A CA 1
ATOM 1735 C C . PRO A 1 229 ? -4.944 -4.243 7.183 1.00 92.38 229 PRO A C 1
ATOM 1737 O O . PRO A 1 229 ? -5.096 -3.349 6.346 1.00 92.38 229 PRO A O 1
ATOM 1740 N N . ILE A 1 230 ? -5.679 -4.303 8.293 1.00 96.62 230 ILE A N 1
ATOM 1741 C CA . ILE A 1 230 ? -6.654 -3.290 8.691 1.00 96.62 230 ILE A CA 1
ATOM 1742 C C . ILE A 1 230 ? -6.547 -3.004 10.187 1.00 96.62 230 ILE A C 1
ATOM 1744 O O . ILE A 1 230 ? -6.036 -3.815 10.966 1.00 96.62 230 ILE A O 1
ATOM 1748 N N . GLY A 1 231 ? -7.092 -1.867 10.597 1.00 97.12 231 GLY A N 1
ATOM 1749 C CA . GLY A 1 231 ? -7.143 -1.502 12.001 1.00 97.12 231 GLY A CA 1
ATOM 1750 C C . GLY A 1 231 ? -7.828 -0.168 12.251 1.00 97.12 231 GLY A C 1
ATOM 1751 O O . GLY A 1 231 ? -8.447 0.405 11.353 1.00 97.12 231 GLY A O 1
ATOM 1752 N N . LEU A 1 232 ? -7.714 0.326 13.480 1.00 97.94 232 LEU A N 1
ATOM 1753 C CA . LEU A 1 232 ? -8.281 1.596 13.928 1.00 97.94 232 LEU A CA 1
ATOM 1754 C C . LEU A 1 232 ? -7.270 2.352 14.788 1.00 97.94 232 LEU A C 1
ATOM 1756 O O . LEU A 1 232 ? -6.618 1.767 15.652 1.00 97.94 232 LEU A O 1
ATOM 1760 N N . LEU A 1 233 ? -7.172 3.658 14.559 1.00 97.31 233 LEU A N 1
ATOM 1761 C CA . LEU A 1 233 ? -6.336 4.586 15.310 1.00 97.31 233 LEU A CA 1
ATOM 1762 C C . LEU A 1 233 ? -7.215 5.656 15.961 1.00 97.31 233 LEU A C 1
ATOM 1764 O O . LEU A 1 233 ? -8.123 6.187 15.319 1.00 97.31 233 LEU A O 1
ATOM 1768 N N . ARG A 1 234 ? -6.943 6.025 17.211 1.00 95.12 234 ARG A N 1
ATOM 1769 C CA . ARG A 1 234 ? -7.576 7.188 17.852 1.00 95.12 234 ARG A CA 1
ATOM 1770 C C . ARG A 1 234 ? -6.649 7.844 18.863 1.00 95.12 234 ARG A C 1
ATOM 1772 O O . ARG A 1 234 ? -5.742 7.202 19.379 1.00 95.12 234 ARG A O 1
ATOM 1779 N N . LYS A 1 235 ? -6.886 9.123 19.148 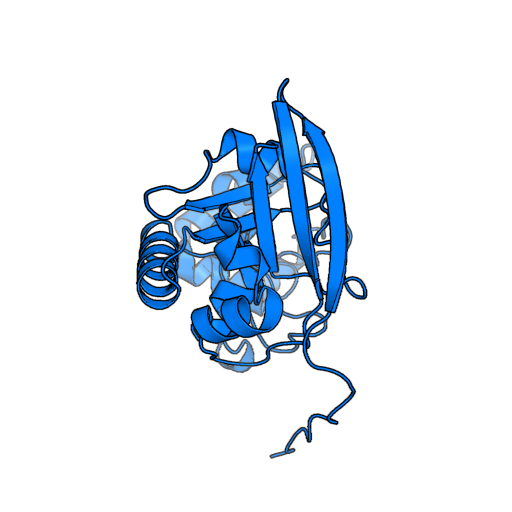1.00 92.06 235 LYS A N 1
ATOM 1780 C CA . LYS A 1 235 ? -6.254 9.802 20.289 1.00 92.06 235 LYS A CA 1
ATOM 1781 C C . LYS A 1 235 ? -6.884 9.289 21.585 1.00 92.06 235 LYS A C 1
ATOM 1783 O O . LYS A 1 235 ? -8.101 9.092 21.605 1.00 92.06 235 LYS A O 1
ATOM 1788 N N . SER A 1 236 ? -6.051 9.043 22.596 1.00 82.69 236 SER A N 1
ATOM 1789 C CA . SER A 1 236 ? -6.494 8.737 23.964 1.00 82.69 236 SER A CA 1
ATOM 1790 C C . SER A 1 236 ? -7.037 9.977 24.669 1.00 82.69 236 SER A C 1
ATOM 1792 O O . SER A 1 236 ? -6.575 11.097 24.342 1.00 82.69 236 SER A O 1
#

Sequence (236 aa):
MAEQTVEQAPDKYEIALHETVTRGGGEFQRIMVKTPWFTGPTDLAEVLQNGLGDELKAGGTAFICEKLAVVGTGRTVDASTIKVSRFAKFASKYVRPIGVDLAQQIPERMQFVINRIGWTRTLLACAAAAVTRPFGIRGGFFVIAGREARDLDGMHEPYWNTLLPALKPREAKEIVDEVAGKLGAPVAVVDINDRGGHIRAVSPGGMTDEDILAVLDDNPMGHCDQSTPIGLLRKS

Secondary structure (DSSP, 8-state):
---------S-S-EEEEEEEEEETTEEEEEEEEE-PPP-S---HHHHHHHHHGGGGTT--EEEEEHHHHHHHTT--EEGGG----HHHHHHHTTPPPBTTB-GGGSHHHHHHHHHHH-HHHHHHHHHHHHHHGGGT---HHHHHH-HHHHS-EESSTT-TTEEEPPPPHHHHHHHHHHHHHHHTS-EEEEEEEBTEEEEEEE-TTPPPHHHHHHHTTT-TT-SGGG---EEEEEE-